Protein AF-A0AAU9IVE2-F1 (afdb_monomer_lite)

Sequence (371 aa):
MIKAIFANESYLKYLRFVLTNSPGYLYDQANSMMNDFVDCEIERIRTTGIYIYTLLIFGFLILGVLVLVVVGCIIITSKKYDEFWNFILNNAQSSLAKLKSSAIDRLVLIHGIDYSLESNIDISGNRLKRKVKISVYMQYIKRLMIFFMAASSYYLLITIYLYPKCEDLMINRPKLLSNFSILRSNLRILAIYSRENTSHHFMRKVPQYINFPTPWASLNKASNILREKNKELRDSDMKNVMSHELRKRIFEKVDSDTKVLDYGTEAAINAVIFDCENRAFFTALPLATIYSVFTNVMKIQSEINQEFLLADRDSKNLINDNLDFIISITAVYSAALFLLYFCYYLQYFNYQIHHLDRISILAEILPIDME

Organism: NCBI:txid1481888

pLDDT: mean 78.68, std 14.73, range [32.22, 94.31]

Foldseek 3Di:
DVVVCVVPPLNVVVVVLCVVPVVLVVVVVVLVVLVVVLVVQLVVLVVVLVVVVVVLVVVLVVLVVVLVVVLVVLVVVLVVVLVVVVVLVVLLVVLVVVVVVVVLVVVCVPPVDNCVVVVPPCPPCVVPVPRPRPPCSVVVSVLSVVLSVLVVVLSCCCSPPQVVVLSLLSSLLSVLLSLLVLLLVLLVQLLVLLVCLQAVPNVVSDDPPDPDDHSLVSNVVSLVSNVVSLVVCVDPSVVVLDDPVLCCQAAQADPDPDPLRRGHLSSSSVVLSVLSNVSSPDHPDDPVSSVVSVVSSVVSSVSSVVSSVNSNVSSVVVSVVSVVVSVVCVVVSVVVSVCCCVPPVVVVVVVVVVVVVVVVVVSVVRDDPDD

Secondary structure (DSSP, 8-state):
-HHHHTT-HHHHHHHHHHHHHTHHHHHHHHHHHHHHHHHHHHHHHHHHHHHHHHHHHHHHHHHHHHHHHHHHHHHHHHHHHHHHHHHHHHHHHHHHHHHHHHHHHHHHHHH---GGGTTTS---HHHH-S----TTHHHHHHHHHHHHHHHHHHHHHIIIIIHHHHHHHHHHHHHHHHHHHHHHHHHHHHHHHHHHHHH-TTTTTS-TTS-PPPHHHHHHHHHHHHHHHHHHTTSHHHHHTS-HHHHHHHHT----S-GGGTTHHHHHHHHHHHHHHHHHHSSS--HHHHHHHHHHHHHHHHHHHHHHHHHHHHHHHHHHHHHHHHHHHHHHHHHHHHHHIIIIIIHHHHHHHHHHHHHHHHHHHS-----

Radius of gyration: 43.23 Å; chains: 1; bounding box: 85×49×135 Å

Structure (mmCIF, N/CA/C/O backbone):
data_AF-A0AAU9IVE2-F1
#
_entry.id   AF-A0AAU9IVE2-F1
#
loop_
_atom_site.group_PDB
_atom_site.id
_atom_site.type_symbol
_atom_site.label_atom_id
_atom_site.label_alt_id
_atom_site.label_comp_id
_atom_site.label_asym_id
_atom_site.label_entity_id
_atom_site.label_seq_id
_atom_site.pdbx_PDB_ins_code
_atom_site.Cartn_x
_atom_site.Cartn_y
_atom_site.Cartn_z
_atom_site.occupancy
_atom_site.B_iso_or_equiv
_atom_site.auth_seq_id
_atom_site.auth_comp_id
_atom_site.auth_asym_id
_atom_site.auth_atom_id
_atom_site.pdbx_PDB_model_num
ATOM 1 N N . MET A 1 1 ? 7.519 33.734 -52.365 1.00 37.28 1 MET A N 1
ATOM 2 C CA . MET A 1 1 ? 8.687 33.797 -51.456 1.00 37.28 1 MET A CA 1
ATOM 3 C C . MET A 1 1 ? 8.710 32.652 -50.435 1.00 37.28 1 MET A C 1
ATOM 5 O O . MET A 1 1 ? 9.714 31.964 -50.369 1.00 37.28 1 MET A O 1
ATOM 9 N N . ILE A 1 2 ? 7.604 32.337 -49.741 1.00 33.88 2 ILE A N 1
ATOM 10 C CA . ILE A 1 2 ? 7.538 31.213 -48.772 1.00 33.88 2 ILE A CA 1
ATOM 11 C C . ILE A 1 2 ? 7.715 29.824 -49.433 1.00 33.88 2 ILE A C 1
ATOM 13 O O . ILE A 1 2 ? 8.394 28.967 -48.881 1.00 33.88 2 ILE A O 1
ATOM 17 N N . LYS A 1 3 ? 7.225 29.609 -50.665 1.00 32.78 3 LYS A N 1
ATOM 18 C CA . LYS A 1 3 ? 7.438 28.346 -51.413 1.00 32.78 3 LYS A CA 1
ATOM 19 C C . LYS A 1 3 ? 8.898 28.076 -51.828 1.00 32.78 3 LYS A C 1
ATOM 21 O O . LYS A 1 3 ? 9.246 26.922 -52.033 1.00 32.78 3 LYS A O 1
ATOM 26 N N . ALA A 1 4 ? 9.750 29.101 -51.924 1.00 41.69 4 ALA A N 1
ATOM 27 C CA . ALA A 1 4 ? 11.162 28.933 -52.296 1.00 41.69 4 ALA A CA 1
ATOM 28 C C . ALA A 1 4 ? 12.043 28.515 -51.103 1.00 41.69 4 ALA A C 1
ATOM 30 O O . ALA A 1 4 ? 13.072 27.876 -51.292 1.00 41.69 4 ALA A O 1
ATOM 31 N N . ILE A 1 5 ? 11.607 28.810 -49.871 1.00 45.41 5 ILE A N 1
ATOM 32 C CA . ILE A 1 5 ? 12.302 28.410 -48.637 1.00 45.41 5 ILE A CA 1
ATOM 33 C C . ILE A 1 5 ? 12.170 26.892 -48.410 1.00 45.41 5 ILE A C 1
ATOM 35 O O . ILE A 1 5 ? 13.125 26.243 -47.994 1.00 45.41 5 ILE A O 1
ATOM 39 N N . PHE A 1 6 ? 11.031 26.297 -48.784 1.00 44.09 6 PHE A N 1
ATOM 40 C CA . PHE A 1 6 ? 10.796 24.848 -48.689 1.00 44.09 6 PHE A CA 1
ATOM 41 C C . PHE A 1 6 ? 11.351 24.025 -49.865 1.00 44.09 6 PHE A C 1
ATOM 43 O O . PHE A 1 6 ? 11.344 22.801 -49.791 1.00 44.09 6 PHE A O 1
ATOM 50 N N . ALA A 1 7 ? 11.847 24.660 -50.933 1.00 47.09 7 ALA A N 1
ATOM 51 C CA . ALA A 1 7 ? 12.431 23.966 -52.088 1.00 47.09 7 ALA A CA 1
ATOM 52 C C . ALA A 1 7 ? 13.928 23.650 -51.914 1.00 47.09 7 ALA A C 1
ATOM 54 O O . ALA A 1 7 ? 14.507 22.908 -52.705 1.00 47.09 7 ALA A O 1
ATOM 55 N N . ASN A 1 8 ? 14.572 24.209 -50.886 1.00 56.94 8 ASN A N 1
ATOM 56 C CA . ASN A 1 8 ? 15.977 23.952 -50.623 1.00 56.94 8 ASN A CA 1
ATOM 57 C C . ASN A 1 8 ? 16.113 22.639 -49.837 1.00 56.94 8 ASN A C 1
ATOM 59 O O . ASN A 1 8 ? 15.859 22.593 -48.632 1.00 56.94 8 ASN A O 1
ATOM 63 N N . GLU A 1 9 ? 16.517 21.565 -50.521 1.00 60.28 9 GLU A N 1
ATOM 64 C CA . GLU A 1 9 ? 16.777 20.249 -49.917 1.00 60.28 9 GLU A CA 1
ATOM 65 C C . GLU A 1 9 ? 17.645 20.339 -48.655 1.00 60.28 9 GLU A C 1
ATOM 67 O O . GLU A 1 9 ? 17.452 19.579 -47.705 1.00 60.28 9 GLU A O 1
ATOM 72 N N . SER A 1 10 ? 18.595 21.274 -48.636 1.00 57.53 10 SER A N 1
ATOM 73 C CA . SER A 1 10 ? 19.471 21.521 -47.494 1.00 57.53 10 SER A CA 1
ATOM 74 C C . SER A 1 10 ? 18.687 22.045 -46.291 1.00 57.53 10 SER A C 1
ATOM 76 O O . SER A 1 10 ? 18.883 21.551 -45.186 1.00 57.53 10 SER A O 1
ATOM 78 N N . TYR A 1 11 ? 17.740 22.966 -46.495 1.00 60.62 11 TYR A N 1
ATOM 79 C CA . TYR A 1 11 ? 16.873 23.482 -45.432 1.00 60.62 11 TYR A CA 1
ATOM 80 C C . TYR A 1 11 ? 15.942 22.397 -44.881 1.00 60.62 11 TYR A C 1
ATOM 82 O O . TYR A 1 11 ? 15.838 22.248 -43.669 1.00 60.62 11 TYR A O 1
ATOM 90 N N . LEU A 1 12 ? 15.341 21.570 -45.743 1.00 56.88 12 LEU A N 1
ATOM 91 C CA . LEU A 1 12 ? 14.541 20.417 -45.307 1.00 56.88 12 LEU A CA 1
ATOM 92 C C . LEU A 1 12 ? 15.382 19.384 -44.540 1.00 56.88 12 LEU A C 1
ATOM 94 O O . LEU A 1 12 ? 14.915 18.833 -43.545 1.00 56.88 12 LEU A O 1
ATOM 98 N N . LYS A 1 13 ? 16.633 19.144 -44.957 1.00 53.75 13 LYS A N 1
ATOM 99 C CA . LYS A 1 13 ? 17.589 18.291 -44.231 1.00 53.75 13 LYS A CA 1
ATOM 100 C C . LYS A 1 13 ? 17.937 18.881 -42.859 1.00 53.75 13 LYS A C 1
ATOM 102 O O . LYS A 1 13 ? 17.922 18.126 -41.892 1.00 53.75 13 LYS A O 1
ATOM 107 N N . TYR A 1 14 ? 18.178 20.190 -42.756 1.00 52.66 14 TYR A N 1
ATOM 108 C CA . TYR A 1 14 ? 18.439 20.897 -41.492 1.00 52.66 14 TYR A CA 1
ATOM 109 C C . TYR A 1 14 ? 17.213 20.949 -40.570 1.00 52.66 14 TYR A C 1
ATOM 111 O O . TYR A 1 14 ? 17.331 20.689 -39.379 1.00 52.66 14 TYR A O 1
ATOM 119 N N . LEU A 1 15 ? 16.021 21.215 -41.103 1.00 51.22 15 LEU A N 1
ATOM 120 C CA . LEU A 1 15 ? 14.772 21.230 -40.342 1.00 51.22 15 LEU A CA 1
ATOM 121 C C . LEU A 1 15 ? 14.436 19.832 -39.815 1.00 51.22 15 LEU A C 1
ATOM 123 O O . LEU A 1 15 ? 14.125 19.674 -38.639 1.00 51.22 15 LEU A O 1
ATOM 127 N N . ARG A 1 16 ? 14.561 18.800 -40.662 1.00 52.16 16 ARG A N 1
ATOM 128 C CA . ARG A 1 16 ? 14.384 17.400 -40.256 1.00 52.16 16 ARG A CA 1
ATOM 129 C C . ARG A 1 16 ? 15.409 17.008 -39.202 1.00 52.16 16 ARG A C 1
ATOM 131 O O . ARG A 1 16 ? 15.041 16.321 -38.259 1.00 52.16 16 ARG A O 1
ATOM 138 N N . PHE A 1 17 ? 16.649 17.472 -39.338 1.00 54.53 17 PHE A N 1
ATOM 139 C CA . PHE A 1 17 ? 17.733 17.289 -38.376 1.00 54.53 17 PHE A CA 1
ATOM 140 C C . PHE A 1 17 ? 17.426 17.944 -37.018 1.00 54.53 17 PHE A C 1
ATOM 142 O O . PHE A 1 17 ? 17.534 17.272 -35.995 1.00 54.53 17 PHE A O 1
ATOM 149 N N . VAL A 1 18 ? 16.976 19.203 -36.995 1.00 55.75 18 VAL A N 1
ATOM 150 C CA . VAL A 1 18 ? 16.570 19.893 -35.759 1.00 55.75 18 VAL A CA 1
ATOM 151 C C . VAL A 1 18 ? 15.367 19.189 -35.136 1.00 55.75 18 VAL A C 1
ATOM 153 O O . VAL A 1 18 ? 15.414 18.875 -33.959 1.00 55.75 18 VAL A O 1
ATOM 156 N N . LEU A 1 19 ? 14.342 18.836 -35.916 1.00 52.75 19 LEU A N 1
ATOM 157 C CA . LEU A 1 19 ? 13.156 18.116 -35.428 1.00 52.75 19 LEU A CA 1
ATOM 158 C C . LEU A 1 19 ? 13.463 16.710 -34.890 1.00 52.75 19 LEU A C 1
ATOM 160 O O . LEU A 1 19 ? 12.770 16.237 -33.995 1.00 52.75 19 LEU A O 1
ATOM 164 N N . THR A 1 20 ? 14.477 16.026 -35.428 1.00 49.78 20 THR A N 1
ATOM 165 C CA . THR A 1 20 ? 14.876 14.690 -34.944 1.00 49.78 20 THR A CA 1
ATOM 166 C C . THR A 1 20 ? 15.832 14.733 -33.757 1.00 49.78 20 THR A C 1
ATOM 168 O O . THR A 1 20 ? 15.890 13.742 -33.036 1.00 49.78 20 THR A O 1
ATOM 171 N N . ASN A 1 21 ? 16.537 15.849 -33.513 1.00 50.19 21 ASN A N 1
ATOM 172 C CA . ASN A 1 21 ? 17.593 15.930 -32.488 1.00 50.19 21 ASN A CA 1
ATOM 173 C C . ASN A 1 21 ? 17.388 16.992 -31.390 1.00 50.19 21 ASN A C 1
ATOM 175 O O . ASN A 1 21 ? 17.969 16.861 -30.315 1.00 50.19 21 ASN A O 1
ATOM 179 N N . SER A 1 22 ? 16.480 17.957 -31.572 1.00 54.44 22 SER A N 1
ATOM 180 C CA . SER A 1 22 ? 15.881 18.724 -30.468 1.00 54.44 22 SER A CA 1
ATOM 181 C C . SER A 1 22 ? 15.237 17.868 -29.365 1.00 54.44 22 SER A C 1
ATOM 183 O O . SER A 1 22 ? 15.175 18.349 -28.231 1.00 54.44 22 SER A O 1
ATOM 185 N N . PRO A 1 23 ? 14.789 16.615 -29.611 1.00 58.03 23 PRO A N 1
ATOM 186 C CA . PRO A 1 23 ? 14.211 15.797 -28.567 1.00 58.03 23 PRO A CA 1
ATOM 187 C C . PRO A 1 23 ? 15.183 15.477 -27.433 1.00 58.03 23 PRO A C 1
ATOM 189 O O . PRO A 1 23 ? 14.709 15.285 -26.333 1.00 58.03 23 PRO A O 1
ATOM 192 N N . GLY A 1 24 ? 16.508 15.444 -27.635 1.00 59.28 24 GLY A N 1
ATOM 193 C CA . GLY A 1 24 ? 17.454 15.055 -26.574 1.00 59.28 24 GLY A CA 1
ATOM 194 C C . GLY A 1 24 ? 17.342 15.917 -25.307 1.00 59.28 24 GLY A C 1
ATOM 195 O O . GLY A 1 24 ? 17.136 15.392 -24.217 1.00 59.28 24 GLY A O 1
ATOM 196 N N . TYR A 1 25 ? 17.382 17.244 -25.465 1.00 62.47 25 TYR A N 1
ATOM 197 C CA . TYR A 1 25 ? 17.183 18.187 -24.356 1.00 62.47 25 TYR A CA 1
ATOM 198 C C . TYR A 1 25 ? 15.747 18.139 -23.812 1.00 62.47 25 TYR A C 1
ATOM 200 O O . TYR A 1 25 ? 15.540 18.131 -22.602 1.00 62.47 25 TYR A O 1
ATOM 208 N N . LEU A 1 26 ? 14.752 18.028 -24.701 1.00 66.38 26 LEU A N 1
ATOM 209 C CA . LEU A 1 26 ? 13.348 17.878 -24.306 1.00 66.38 26 LEU A CA 1
ATOM 210 C C . LEU A 1 26 ? 13.092 16.573 -23.534 1.00 66.38 26 LEU A C 1
ATOM 212 O O . LEU A 1 26 ? 12.216 16.548 -22.682 1.00 66.38 26 LEU A O 1
ATOM 216 N N . TYR A 1 27 ? 13.842 15.504 -23.801 1.00 67.62 27 TYR A N 1
ATOM 217 C CA . TYR A 1 27 ? 13.738 14.215 -23.119 1.00 67.62 27 TYR A CA 1
ATOM 218 C C . TYR A 1 27 ? 14.378 14.257 -21.741 1.00 67.62 27 TYR A C 1
ATOM 220 O O . TYR A 1 27 ? 13.795 13.726 -20.804 1.00 67.62 27 TYR A O 1
ATOM 228 N N . ASP A 1 28 ? 15.542 14.895 -21.601 1.00 69.88 28 ASP A N 1
ATOM 229 C CA . ASP A 1 28 ? 16.148 15.121 -20.287 1.00 69.88 28 ASP A CA 1
ATOM 230 C C . ASP A 1 28 ? 15.209 15.952 -19.403 1.00 69.88 28 ASP A C 1
ATOM 232 O O . ASP A 1 28 ? 14.957 15.600 -18.251 1.00 69.88 28 ASP A O 1
ATOM 236 N N . GLN A 1 29 ? 14.610 16.998 -19.978 1.00 74.25 29 GLN A N 1
ATOM 237 C CA . GLN A 1 29 ? 13.619 17.815 -19.291 1.00 74.25 29 GLN A CA 1
ATOM 238 C C . GLN A 1 29 ? 12.326 17.037 -18.996 1.00 74.25 29 GLN A C 1
ATOM 240 O O . GLN A 1 29 ? 11.801 17.136 -17.893 1.00 74.25 29 GLN A O 1
ATOM 245 N N . ALA A 1 30 ? 11.837 16.215 -19.930 1.00 74.88 30 ALA A N 1
ATOM 246 C CA . ALA A 1 30 ? 10.653 15.381 -19.724 1.00 74.88 30 ALA A CA 1
ATOM 247 C C . ALA A 1 30 ? 10.879 14.297 -18.660 1.00 74.88 30 ALA A C 1
ATOM 249 O O . ALA A 1 30 ? 9.987 14.049 -17.858 1.00 74.88 30 ALA A O 1
ATOM 250 N N . ASN A 1 31 ? 12.061 13.675 -18.615 1.00 76.56 31 ASN A N 1
ATOM 251 C CA . ASN A 1 31 ? 12.421 12.712 -17.574 1.00 76.56 31 ASN A CA 1
ATOM 252 C C . ASN A 1 31 ? 12.519 13.400 -16.204 1.00 76.56 31 ASN A C 1
ATOM 254 O O . ASN A 1 31 ? 12.025 12.848 -15.227 1.00 76.56 31 ASN A O 1
ATOM 258 N N . SER A 1 32 ? 13.091 14.610 -16.135 1.00 82.00 32 SER A N 1
ATOM 259 C CA . SER A 1 32 ? 13.099 15.414 -14.903 1.00 82.00 32 SER A CA 1
ATOM 260 C C . SER A 1 32 ? 11.678 15.728 -14.439 1.00 82.00 32 SER A C 1
ATOM 262 O O . SER A 1 32 ? 11.328 15.410 -13.313 1.00 82.00 32 SER A O 1
ATOM 264 N N . MET A 1 33 ? 10.829 16.251 -15.331 1.00 82.38 33 MET A N 1
ATOM 265 C CA . MET A 1 33 ? 9.426 16.543 -15.020 1.00 82.38 33 MET A CA 1
ATOM 266 C C . MET A 1 33 ? 8.648 15.290 -14.598 1.00 82.38 33 MET A C 1
ATOM 268 O O . MET A 1 33 ? 7.768 15.372 -13.747 1.00 82.38 33 MET A O 1
ATOM 272 N N . MET A 1 34 ? 8.955 14.128 -15.182 1.00 83.50 34 MET A N 1
ATOM 273 C CA . MET A 1 34 ? 8.338 12.856 -14.804 1.00 83.50 34 MET A CA 1
ATOM 274 C C . MET A 1 34 ? 8.756 12.423 -13.395 1.00 83.50 34 MET A C 1
ATOM 276 O O . MET A 1 34 ? 7.910 11.965 -12.633 1.00 83.50 34 MET A O 1
ATOM 280 N N . ASN A 1 35 ? 10.031 12.586 -13.034 1.00 85.94 35 ASN A N 1
ATOM 281 C CA . ASN A 1 35 ? 10.507 12.313 -11.678 1.00 85.94 35 ASN A CA 1
ATOM 282 C C . ASN A 1 35 ? 9.870 13.277 -10.669 1.00 85.94 35 ASN A C 1
ATOM 284 O O . ASN A 1 35 ? 9.315 12.816 -9.678 1.00 85.94 35 ASN A O 1
ATOM 288 N N . ASP A 1 36 ? 9.833 14.576 -10.977 1.00 87.69 36 ASP A N 1
ATOM 289 C CA . ASP A 1 36 ? 9.184 15.585 -10.130 1.00 87.69 36 ASP A CA 1
ATOM 290 C C . ASP A 1 36 ? 7.689 15.275 -9.930 1.00 87.69 36 ASP A C 1
ATOM 292 O O . ASP A 1 36 ? 7.144 15.434 -8.838 1.00 87.69 36 ASP A O 1
ATOM 296 N N . PHE A 1 37 ? 7.012 14.790 -10.978 1.00 88.81 37 PHE A N 1
ATOM 297 C CA . PHE A 1 37 ? 5.618 14.356 -10.895 1.00 88.81 37 PHE A CA 1
ATOM 298 C C . PHE A 1 37 ? 5.444 13.136 -9.979 1.00 88.81 37 PHE A C 1
ATOM 300 O O . PHE A 1 37 ? 4.514 13.103 -9.174 1.00 88.81 37 PHE A O 1
ATOM 307 N N . VAL A 1 38 ? 6.336 12.145 -10.074 1.00 91.56 38 VAL A N 1
ATOM 308 C CA . VAL A 1 38 ? 6.334 10.972 -9.185 1.00 91.56 38 VAL A CA 1
ATOM 309 C C . VAL A 1 38 ? 6.571 11.388 -7.737 1.00 91.56 38 VAL A C 1
ATOM 311 O O . VAL A 1 38 ? 5.836 10.942 -6.859 1.00 91.56 38 VAL A O 1
ATOM 314 N N . ASP A 1 39 ? 7.543 12.263 -7.489 1.00 92.56 39 ASP A N 1
ATOM 315 C CA . ASP A 1 39 ? 7.857 12.751 -6.147 1.00 92.56 39 ASP A CA 1
ATOM 316 C C . ASP A 1 39 ? 6.691 13.552 -5.559 1.00 92.56 39 ASP A C 1
ATOM 318 O O . ASP A 1 39 ? 6.323 13.350 -4.402 1.00 92.56 39 ASP A O 1
ATOM 322 N N . CYS A 1 40 ? 6.035 14.388 -6.369 1.00 93.19 40 CYS A N 1
ATOM 323 C CA . CYS A 1 40 ? 4.831 15.115 -5.970 1.00 93.19 40 CYS A CA 1
ATOM 324 C C . CYS A 1 40 ? 3.677 14.167 -5.606 1.00 93.19 40 CYS A C 1
ATOM 326 O O . CYS A 1 40 ? 2.994 14.372 -4.601 1.00 93.19 40 CYS A O 1
ATOM 328 N N . GLU A 1 41 ? 3.474 13.105 -6.385 1.00 90.62 41 GLU A N 1
ATOM 329 C CA . GLU A 1 41 ? 2.440 12.105 -6.120 1.00 90.62 41 GLU A CA 1
ATOM 330 C C . GLU A 1 41 ? 2.734 11.312 -4.836 1.00 90.62 41 GLU A C 1
ATOM 332 O O . GLU A 1 41 ? 1.839 11.115 -4.012 1.00 90.62 41 GLU A O 1
ATOM 337 N N . ILE A 1 42 ? 3.990 10.908 -4.621 1.00 93.56 42 ILE A N 1
ATOM 338 C CA . ILE A 1 42 ? 4.430 10.243 -3.386 1.00 93.56 42 ILE A CA 1
ATOM 339 C C . ILE A 1 42 ? 4.232 11.166 -2.182 1.00 93.56 42 ILE A C 1
ATOM 341 O O . ILE A 1 42 ? 3.726 10.726 -1.148 1.00 93.56 42 ILE A O 1
ATOM 345 N N . GLU A 1 43 ? 4.588 12.442 -2.305 1.00 94.31 43 GLU A N 1
ATOM 346 C CA . GLU A 1 43 ? 4.429 13.411 -1.223 1.00 94.31 43 GLU A CA 1
ATOM 347 C C . GLU A 1 43 ? 2.953 13.668 -0.901 1.00 94.31 43 GLU A C 1
ATOM 349 O O . GLU A 1 43 ? 2.565 13.725 0.269 1.00 94.31 43 GLU A O 1
ATOM 354 N N . ARG A 1 44 ? 2.094 13.721 -1.926 1.00 92.56 44 ARG A N 1
ATOM 355 C CA . ARG A 1 44 ? 0.639 13.786 -1.755 1.00 92.56 44 ARG A CA 1
ATOM 356 C C . ARG A 1 44 ? 0.113 12.584 -0.975 1.00 92.56 44 ARG A C 1
ATOM 358 O O . ARG A 1 44 ? -0.725 12.755 -0.086 1.00 92.56 44 ARG A O 1
ATOM 365 N N . ILE A 1 45 ? 0.590 11.381 -1.293 1.00 92.62 45 ILE A N 1
ATOM 366 C CA . ILE A 1 45 ? 0.200 10.148 -0.601 1.00 92.62 45 ILE A CA 1
ATOM 367 C C . ILE A 1 45 ? 0.645 10.194 0.863 1.00 92.62 45 ILE A C 1
ATOM 369 O O . ILE A 1 45 ? -0.190 10.003 1.745 1.00 92.62 45 ILE A O 1
ATOM 373 N N . ARG A 1 46 ? 1.910 10.538 1.133 1.00 91.94 46 ARG A N 1
ATOM 374 C CA . ARG A 1 46 ? 2.444 10.665 2.501 1.00 91.94 46 ARG A CA 1
ATOM 375 C C . ARG A 1 46 ? 1.684 11.695 3.324 1.00 91.94 46 ARG A C 1
ATOM 377 O O . ARG A 1 46 ? 1.292 11.425 4.455 1.00 91.94 46 ARG A O 1
ATOM 384 N N . THR A 1 47 ? 1.425 12.861 2.741 1.00 92.38 47 THR A N 1
ATOM 385 C CA . THR A 1 47 ? 0.664 13.930 3.393 1.00 92.38 47 THR A CA 1
ATOM 386 C C . THR A 1 47 ? -0.755 13.461 3.721 1.00 92.38 47 THR A C 1
ATOM 388 O O . THR A 1 47 ? -1.233 13.651 4.839 1.00 92.38 47 THR A O 1
ATOM 391 N N . THR A 1 48 ? -1.415 12.778 2.780 1.00 88.81 48 THR A N 1
ATOM 392 C CA . THR A 1 48 ? -2.736 12.172 3.011 1.00 88.81 48 THR A CA 1
ATOM 393 C C . THR A 1 48 ? -2.678 11.146 4.143 1.00 88.81 48 THR A C 1
ATOM 395 O O . THR A 1 48 ? -3.552 11.139 5.009 1.00 88.81 48 THR A O 1
ATOM 398 N N . GLY A 1 49 ? -1.620 10.336 4.198 1.00 88.62 49 GLY A N 1
ATOM 399 C CA . GLY A 1 49 ? -1.425 9.378 5.278 1.00 88.62 49 GLY A CA 1
ATOM 400 C C . GLY A 1 49 ? -1.241 10.016 6.639 1.00 88.62 49 GLY A C 1
ATOM 401 O O . GLY A 1 49 ? -1.894 9.589 7.588 1.00 88.62 49 GLY A O 1
ATOM 402 N N . ILE A 1 50 ? -0.472 11.099 6.742 1.00 89.69 50 ILE A N 1
ATOM 403 C CA . ILE A 1 50 ? -0.345 11.864 7.990 1.00 89.69 50 ILE A CA 1
ATOM 404 C C . ILE A 1 50 ? -1.721 12.337 8.476 1.00 89.69 50 ILE A C 1
ATOM 406 O O . ILE A 1 50 ? -2.029 12.198 9.663 1.00 89.69 50 ILE A O 1
ATOM 410 N N . TYR A 1 51 ? -2.580 12.838 7.581 1.00 90.12 51 TYR A N 1
ATOM 411 C CA . TYR A 1 51 ? -3.943 13.232 7.950 1.00 90.12 51 TYR A CA 1
ATOM 412 C C . TYR A 1 51 ? -4.775 12.047 8.448 1.00 90.12 51 TYR A C 1
ATOM 414 O O . TYR A 1 51 ? -5.453 12.168 9.469 1.00 90.12 51 TYR A O 1
ATOM 422 N N . ILE A 1 52 ? -4.694 10.895 7.777 1.00 87.81 52 ILE A N 1
ATOM 423 C CA . ILE A 1 52 ? -5.423 9.682 8.173 1.00 87.81 52 ILE A CA 1
ATOM 424 C C . ILE A 1 52 ? -4.947 9.179 9.541 1.00 87.81 52 ILE A C 1
ATOM 426 O O . ILE A 1 52 ? -5.777 8.951 10.423 1.00 87.81 52 ILE A O 1
ATOM 430 N N . TYR A 1 53 ? -3.635 9.080 9.771 1.00 87.94 53 TYR A N 1
ATOM 431 C CA . TYR A 1 53 ? -3.080 8.716 11.079 1.00 87.94 53 TYR A CA 1
ATOM 432 C C . TYR A 1 53 ? -3.522 9.692 12.169 1.00 87.94 53 TYR A C 1
ATOM 434 O O . TYR A 1 53 ? -3.927 9.271 13.253 1.00 87.94 53 TYR A O 1
ATOM 442 N N . THR A 1 54 ? -3.507 10.994 11.878 1.00 89.75 54 THR A N 1
ATOM 443 C CA . THR A 1 54 ? -3.946 12.024 12.828 1.00 89.75 54 THR A CA 1
ATOM 444 C C . THR A 1 54 ? -5.425 11.856 13.187 1.00 89.75 54 THR A C 1
ATOM 446 O O . THR A 1 54 ? -5.778 11.907 14.365 1.00 89.75 54 THR A O 1
ATOM 449 N N . LEU A 1 55 ? -6.289 11.589 12.200 1.00 89.44 55 LEU A N 1
ATOM 450 C CA . LEU A 1 55 ? -7.714 11.320 12.418 1.00 89.44 55 LEU A CA 1
ATOM 451 C C . LEU A 1 55 ? -7.946 10.051 13.249 1.00 89.44 55 LEU A C 1
ATOM 453 O O . LEU A 1 55 ? -8.780 10.065 14.155 1.00 89.44 55 LEU A O 1
ATOM 457 N N . LEU A 1 56 ? -7.196 8.976 12.990 1.00 87.06 56 LEU A N 1
ATOM 458 C CA . LEU A 1 56 ? -7.280 7.730 13.761 1.00 87.06 56 LEU A CA 1
ATOM 459 C C . LEU A 1 56 ? -6.856 7.939 15.222 1.00 87.06 56 LEU A C 1
ATOM 461 O O . LEU A 1 56 ? -7.558 7.498 16.134 1.00 87.06 56 LEU A O 1
ATOM 465 N N . ILE A 1 57 ? -5.758 8.664 15.460 1.00 87.75 57 ILE A N 1
ATOM 466 C CA . ILE A 1 57 ? -5.293 9.016 16.811 1.00 87.75 57 ILE A CA 1
ATOM 467 C C . ILE A 1 57 ? -6.337 9.873 17.532 1.00 87.75 57 ILE A C 1
ATOM 469 O O . ILE A 1 57 ? -6.653 9.617 18.695 1.00 87.75 57 ILE A O 1
ATOM 473 N N . PHE A 1 58 ? -6.907 10.866 16.850 1.00 90.94 58 PHE A N 1
ATOM 474 C CA . PHE A 1 58 ? -7.942 11.719 17.426 1.00 90.94 58 PHE A CA 1
ATOM 475 C C . PHE A 1 58 ? -9.207 10.923 17.777 1.00 90.94 58 PHE A C 1
ATOM 477 O O . PHE A 1 58 ? -9.753 11.084 18.869 1.00 90.94 58 PHE A O 1
ATOM 484 N N . GLY A 1 59 ? -9.622 9.996 16.908 1.00 87.25 59 GLY A N 1
ATOM 485 C CA . GLY A 1 59 ? -10.718 9.065 17.178 1.00 87.25 59 GLY A CA 1
ATOM 486 C C . GLY A 1 59 ? -10.462 8.193 18.412 1.00 87.25 59 GLY A C 1
ATOM 487 O O . GLY A 1 59 ? -11.338 8.057 19.268 1.00 87.25 59 GLY A O 1
ATOM 488 N N . PHE A 1 60 ? -9.243 7.668 18.558 1.00 87.31 60 PHE A N 1
ATOM 489 C CA . PHE A 1 60 ? -8.837 6.898 19.735 1.00 87.31 60 PHE A CA 1
ATOM 490 C C . PHE A 1 60 ? -8.841 7.739 21.023 1.00 87.31 60 PHE A C 1
ATOM 492 O O . PHE A 1 60 ? -9.333 7.288 22.060 1.00 87.31 60 PHE A O 1
ATOM 499 N N . LEU A 1 61 ? -8.349 8.981 20.968 1.00 90.19 61 LEU A N 1
ATOM 500 C CA . LEU A 1 61 ? -8.366 9.902 22.108 1.00 90.19 61 LEU A CA 1
ATOM 501 C C . LEU A 1 61 ? -9.793 10.245 22.545 1.00 90.19 61 LEU A C 1
ATOM 503 O O . LEU A 1 61 ? -10.090 10.185 23.739 1.00 90.19 61 LEU A O 1
ATOM 507 N N . ILE A 1 62 ? -10.689 10.544 21.598 1.00 91.06 62 ILE A N 1
ATOM 508 C CA . ILE A 1 62 ? -12.108 10.793 21.893 1.00 91.06 62 ILE A CA 1
ATOM 509 C C . ILE A 1 62 ? -12.734 9.574 22.573 1.00 91.06 62 ILE A C 1
ATOM 511 O O . ILE A 1 62 ? -13.417 9.724 23.586 1.00 91.06 62 ILE A O 1
ATOM 515 N N . LEU A 1 63 ? -12.472 8.367 22.060 1.00 88.56 63 LEU A N 1
ATOM 516 C CA . LEU A 1 63 ? -12.951 7.124 22.666 1.00 88.56 63 LEU A CA 1
ATOM 517 C C . LEU A 1 63 ? -12.471 6.994 24.123 1.00 88.56 63 LEU A C 1
ATOM 519 O O . LEU A 1 63 ? -13.261 6.665 25.007 1.00 88.56 63 LEU A O 1
ATOM 523 N N . GLY A 1 64 ? -11.197 7.299 24.387 1.00 90.06 64 GLY A N 1
ATOM 524 C CA . GLY A 1 64 ? -10.623 7.291 25.733 1.00 90.06 64 GLY A CA 1
ATOM 525 C C . GLY A 1 64 ? -11.295 8.292 26.678 1.00 90.06 64 GLY A C 1
ATOM 526 O O . GLY A 1 64 ? -11.664 7.932 27.796 1.00 90.06 64 GLY A O 1
ATOM 527 N N . VAL A 1 65 ? -11.520 9.529 26.223 1.00 93.12 65 VAL A N 1
ATOM 528 C CA . VAL A 1 65 ? -12.219 10.562 27.010 1.00 93.12 65 VAL A CA 1
ATOM 529 C C . VAL A 1 65 ? -13.656 10.140 27.317 1.00 93.12 65 VAL A C 1
ATOM 531 O O . VAL A 1 65 ? -14.089 10.243 28.464 1.00 93.12 65 VAL A O 1
ATOM 534 N N . LEU A 1 66 ? -14.382 9.603 26.333 1.00 90.81 66 LEU A N 1
ATOM 535 C CA . LEU A 1 66 ? -15.743 9.097 26.530 1.00 90.81 66 LEU A CA 1
ATOM 536 C C . LEU A 1 66 ? -15.784 7.978 27.576 1.00 90.81 66 LEU A C 1
ATOM 538 O O . LEU A 1 66 ? -16.636 7.993 28.463 1.00 90.81 66 LEU A O 1
ATOM 542 N N . VAL A 1 67 ? -14.836 7.040 27.525 1.00 89.00 67 VAL A N 1
ATOM 543 C CA . VAL A 1 67 ? -14.720 5.974 28.528 1.00 89.00 67 VAL A CA 1
ATOM 544 C C . VAL A 1 67 ? -14.477 6.542 29.923 1.00 89.00 67 VAL A C 1
ATOM 546 O O . VAL A 1 67 ? -15.142 6.115 30.866 1.00 89.00 67 VAL A O 1
ATOM 549 N N . LEU A 1 68 ? -13.587 7.526 30.071 1.00 90.56 68 LEU A N 1
ATOM 550 C CA . LEU A 1 68 ? -13.332 8.170 31.364 1.00 90.56 68 LEU A CA 1
ATOM 551 C C . LEU A 1 68 ? -14.585 8.848 31.929 1.00 90.56 68 LEU A C 1
ATOM 553 O O . LEU A 1 68 ? -14.875 8.695 33.117 1.00 90.56 68 LEU A O 1
ATOM 557 N N . VAL A 1 69 ? -15.356 9.541 31.085 1.00 91.75 69 VAL A N 1
ATOM 558 C CA . VAL A 1 69 ? -16.631 10.157 31.484 1.00 91.75 69 VAL A CA 1
ATOM 559 C C . VAL A 1 69 ? -17.615 9.091 31.968 1.00 91.75 69 VAL A C 1
ATOM 561 O O . VAL A 1 69 ? -18.163 9.218 33.064 1.00 91.75 69 VAL A O 1
ATOM 564 N N . VAL A 1 70 ? -17.791 8.002 31.212 1.00 88.50 70 VAL A N 1
ATOM 565 C CA . VAL A 1 70 ? -18.711 6.917 31.593 1.00 88.50 70 VAL A CA 1
ATOM 566 C C . VAL A 1 70 ? -18.267 6.232 32.888 1.00 88.50 70 VAL A C 1
ATOM 568 O O . VAL A 1 70 ? -19.099 5.967 33.755 1.00 88.50 70 VAL A O 1
ATOM 571 N N . VAL A 1 71 ? -16.967 5.986 33.074 1.00 87.62 71 VAL A N 1
ATOM 572 C CA . VAL A 1 71 ? -16.422 5.445 34.331 1.00 87.62 71 VAL A CA 1
ATOM 573 C C . VAL A 1 71 ? -16.706 6.392 35.499 1.00 87.62 71 VAL A C 1
ATOM 575 O O . VAL A 1 71 ? -17.142 5.937 36.558 1.00 87.62 71 VAL A O 1
ATOM 578 N N . GLY A 1 72 ? -16.529 7.702 35.305 1.00 88.06 72 GLY A N 1
ATOM 579 C CA . GLY A 1 72 ? -16.893 8.720 36.290 1.00 88.06 72 GLY A CA 1
ATOM 580 C C . GLY A 1 72 ? -18.368 8.640 36.687 1.00 88.06 72 GLY A C 1
ATOM 581 O O . GLY A 1 72 ? -18.680 8.570 37.878 1.00 88.06 72 GLY A O 1
ATOM 582 N N . CYS A 1 73 ? -19.271 8.554 35.706 1.00 87.44 73 CYS A N 1
ATOM 583 C CA . CYS A 1 73 ? -20.704 8.372 35.946 1.00 87.44 73 CYS A CA 1
ATOM 584 C C . CYS A 1 73 ? -20.998 7.086 36.729 1.00 87.44 73 CYS A C 1
ATOM 586 O O . CYS A 1 73 ? -21.708 7.141 37.729 1.00 87.44 73 CYS A O 1
ATOM 588 N N . ILE A 1 74 ? -20.408 5.947 36.346 1.00 84.81 74 ILE A N 1
ATOM 589 C CA . ILE A 1 74 ? -20.589 4.661 37.043 1.00 84.81 74 ILE A CA 1
ATOM 590 C C . ILE A 1 74 ? -20.189 4.776 38.521 1.00 84.81 74 ILE A C 1
ATOM 592 O O . ILE A 1 74 ? -20.910 4.298 39.398 1.00 84.81 74 ILE A O 1
ATOM 596 N N . ILE A 1 75 ? -19.059 5.426 38.814 1.00 84.44 75 ILE A N 1
ATOM 597 C CA . ILE A 1 75 ? -18.583 5.616 40.190 1.00 84.44 75 ILE A CA 1
ATOM 598 C C . ILE A 1 75 ? -19.555 6.497 40.986 1.00 84.44 75 ILE A C 1
ATOM 600 O O . ILE A 1 75 ? -19.874 6.171 42.131 1.00 84.44 75 ILE A O 1
ATOM 604 N N . ILE A 1 76 ? -20.034 7.598 40.400 1.00 86.44 76 ILE A N 1
ATOM 605 C CA . ILE A 1 76 ? -20.986 8.510 41.052 1.00 86.44 76 ILE A CA 1
ATOM 606 C C . ILE A 1 76 ? -22.306 7.789 41.341 1.00 86.44 76 ILE A C 1
ATOM 608 O O . ILE A 1 76 ? -22.776 7.812 42.480 1.00 86.44 76 ILE A O 1
ATOM 612 N N . THR A 1 77 ? -22.875 7.103 40.348 1.00 81.31 77 THR A N 1
ATOM 613 C CA . THR A 1 77 ? -24.133 6.363 40.497 1.00 81.31 77 THR A CA 1
ATOM 614 C C . THR A 1 77 ? -24.003 5.248 41.530 1.00 81.31 77 THR A C 1
ATOM 616 O O . THR A 1 77 ? -24.884 5.096 42.370 1.00 81.31 77 THR A O 1
ATOM 619 N N . SER A 1 78 ? -22.880 4.521 41.550 1.00 81.00 78 SER A N 1
ATOM 620 C CA . SER A 1 78 ? -22.634 3.491 42.566 1.00 81.00 78 SER A CA 1
ATOM 621 C C . SER A 1 78 ? -22.592 4.067 43.979 1.00 81.00 78 SER A C 1
ATOM 623 O O . SER A 1 78 ? -23.172 3.476 44.884 1.00 81.00 78 SER A O 1
ATOM 625 N N . LYS A 1 79 ? -21.945 5.224 44.183 1.00 81.94 79 LYS A N 1
ATOM 626 C CA . LYS A 1 79 ? -21.926 5.888 45.497 1.00 81.94 79 LYS A CA 1
ATOM 627 C C . LYS A 1 79 ? -23.327 6.303 45.937 1.00 81.94 79 LYS A C 1
ATOM 629 O O . LYS A 1 79 ? -23.689 6.085 47.087 1.00 81.94 79 LYS A O 1
ATOM 634 N N . LYS A 1 80 ? -24.123 6.865 45.023 1.00 81.94 80 LYS A N 1
ATOM 635 C CA . LYS A 1 80 ? -25.511 7.260 45.304 1.00 81.94 80 LYS A CA 1
ATOM 636 C C . LYS A 1 80 ? -26.389 6.060 45.647 1.00 81.94 80 LYS A C 1
ATOM 638 O O . LYS A 1 80 ? -27.215 6.147 46.547 1.00 81.94 80 LYS A O 1
ATOM 643 N N . TYR A 1 81 ? -26.166 4.935 44.979 1.00 76.81 81 TYR A N 1
ATOM 644 C CA . TYR A 1 81 ? -26.865 3.692 45.270 1.00 76.81 81 TYR A CA 1
ATOM 645 C C . TYR A 1 81 ? -26.493 3.116 46.641 1.00 76.81 81 TYR A C 1
ATOM 647 O O . TYR A 1 81 ? -27.376 2.728 47.401 1.00 76.81 81 TYR A O 1
ATOM 655 N N . ASP A 1 82 ? -25.203 3.126 46.997 1.00 78.81 82 ASP A N 1
ATOM 656 C CA . ASP A 1 82 ? -24.742 2.753 48.339 1.00 78.81 82 ASP A CA 1
ATOM 657 C C . ASP A 1 82 ? -25.361 3.663 49.415 1.00 78.81 82 ASP A C 1
ATOM 659 O O . ASP A 1 82 ? -25.803 3.180 50.458 1.00 78.81 82 ASP A O 1
ATOM 663 N N . GLU A 1 83 ? -25.404 4.980 49.185 1.00 81.00 83 GLU A N 1
ATOM 664 C CA . GLU A 1 83 ? -26.052 5.947 50.085 1.00 81.00 83 GLU A CA 1
ATOM 665 C C . GLU A 1 83 ? -27.539 5.615 50.279 1.00 81.00 83 GLU A C 1
ATOM 667 O O . GLU A 1 83 ? -27.996 5.496 51.417 1.00 81.00 83 GLU A O 1
ATOM 672 N N . PHE A 1 84 ? -28.267 5.390 49.183 1.00 79.25 84 PHE A N 1
ATOM 673 C CA . PHE A 1 84 ? -29.691 5.056 49.199 1.00 79.25 84 PHE A CA 1
ATOM 674 C C . PHE A 1 84 ? -29.979 3.720 49.899 1.00 79.25 84 PHE A C 1
ATOM 676 O O . PHE A 1 84 ? -30.875 3.631 50.735 1.00 79.25 84 PHE A O 1
ATOM 683 N N . TRP A 1 85 ? -29.182 2.685 49.628 1.00 79.00 85 TRP A N 1
ATOM 684 C CA . TRP A 1 85 ? -29.352 1.374 50.254 1.00 79.00 85 TRP A CA 1
ATOM 685 C C . TRP A 1 85 ? -29.102 1.411 51.764 1.00 79.00 85 TRP A C 1
ATOM 687 O O . TRP A 1 85 ? -29.864 0.836 52.541 1.00 79.00 85 TRP A O 1
ATOM 697 N N . ASN A 1 86 ? -28.058 2.124 52.201 1.00 79.25 86 ASN A N 1
ATOM 698 C CA . ASN A 1 86 ? -27.791 2.305 53.627 1.00 79.25 86 ASN A CA 1
ATOM 699 C C . ASN A 1 86 ? -28.892 3.139 54.307 1.00 79.25 86 ASN A C 1
ATOM 701 O O . ASN A 1 86 ? -29.226 2.863 55.457 1.00 79.25 86 ASN A O 1
ATOM 705 N N . PHE A 1 87 ? -29.477 4.119 53.607 1.00 80.62 87 PHE A N 1
ATOM 706 C CA . PHE A 1 87 ? -30.632 4.870 54.101 1.00 80.62 87 PHE A CA 1
ATOM 707 C C . PHE A 1 87 ? -31.848 3.957 54.326 1.00 80.62 87 PHE A C 1
ATOM 709 O O . PHE A 1 87 ? -32.388 3.936 55.431 1.00 80.62 87 PHE A O 1
ATOM 716 N N . ILE A 1 88 ? -32.213 3.132 53.336 1.00 77.94 88 ILE A N 1
ATOM 717 C CA . ILE A 1 88 ? -33.309 2.155 53.461 1.00 77.94 88 ILE A CA 1
ATOM 718 C C . ILE A 1 88 ? -33.048 1.175 54.607 1.00 77.94 88 ILE A C 1
ATOM 720 O O . ILE A 1 88 ? -33.937 0.939 55.420 1.00 77.94 88 ILE A O 1
ATOM 724 N N . LEU A 1 89 ? -31.838 0.612 54.702 1.00 79.19 89 LEU A N 1
ATOM 725 C CA . LEU A 1 89 ? -31.477 -0.330 55.766 1.00 79.19 89 LEU A CA 1
ATOM 726 C C . LEU A 1 89 ? -31.629 0.286 57.158 1.00 79.19 89 LEU A C 1
ATOM 728 O O . LEU A 1 89 ? -32.199 -0.348 58.045 1.00 79.19 89 LEU A O 1
ATOM 732 N N . ASN A 1 90 ? -31.140 1.514 57.346 1.00 78.75 90 ASN A N 1
ATOM 733 C CA . ASN A 1 90 ? -31.270 2.217 58.619 1.00 78.75 90 ASN A CA 1
ATOM 734 C C . ASN A 1 90 ? -32.741 2.479 58.962 1.00 78.75 90 ASN A C 1
ATOM 736 O O . ASN A 1 90 ? -33.136 2.288 60.111 1.00 78.75 90 ASN A O 1
ATOM 740 N N . ASN A 1 91 ? -33.555 2.863 57.975 1.00 77.12 91 ASN A N 1
ATOM 741 C CA . ASN A 1 91 ? -34.968 3.151 58.200 1.00 77.12 91 ASN A CA 1
ATOM 742 C C . ASN A 1 91 ? -35.801 1.879 58.445 1.00 77.12 91 ASN A C 1
ATOM 744 O O . ASN A 1 91 ? -36.687 1.846 59.291 1.00 77.12 91 ASN A O 1
ATOM 748 N N . ALA A 1 92 ? -35.478 0.777 57.769 1.00 76.38 92 ALA A N 1
ATOM 749 C CA . ALA A 1 92 ? -36.078 -0.521 58.055 1.00 76.38 92 ALA A CA 1
ATOM 750 C C . ALA A 1 92 ? -35.753 -0.995 59.479 1.00 76.38 92 ALA A C 1
ATOM 752 O O . ALA A 1 92 ? -36.619 -1.539 60.162 1.00 76.38 92 ALA A O 1
ATOM 753 N N . GLN A 1 93 ? -34.524 -0.762 59.949 1.00 75.44 93 GLN A N 1
ATOM 754 C CA . GLN A 1 93 ? -34.115 -1.101 61.312 1.00 75.44 93 GLN A CA 1
ATOM 755 C C . GLN A 1 93 ? -34.842 -0.259 62.362 1.00 75.44 93 GLN A C 1
ATOM 757 O O . GLN A 1 93 ? -35.328 -0.823 63.343 1.00 75.44 93 GLN A O 1
ATOM 762 N N . SER A 1 94 ? -34.938 1.061 62.165 1.00 75.19 94 SER A N 1
ATOM 763 C CA . SER A 1 94 ? -35.665 1.944 63.084 1.00 75.19 94 SER A CA 1
ATOM 764 C C . SER A 1 94 ? -37.147 1.568 63.144 1.00 75.19 94 SER A C 1
ATOM 766 O O . SER A 1 94 ? -37.685 1.387 64.236 1.00 75.19 94 SER A O 1
ATOM 768 N N . SER A 1 95 ? -37.785 1.350 61.992 1.00 72.81 95 SER A N 1
ATOM 769 C CA . SER A 1 95 ? -39.188 0.942 61.911 1.00 72.81 95 SER A CA 1
ATOM 770 C C . SER A 1 95 ? -39.431 -0.421 62.557 1.00 72.81 95 SER A C 1
ATOM 772 O O . SER A 1 95 ? -40.381 -0.566 63.321 1.00 72.81 95 SER A O 1
ATOM 774 N N . LEU A 1 96 ? -38.552 -1.408 62.350 1.00 76.81 96 LEU A N 1
ATOM 775 C CA . LEU A 1 96 ? -38.672 -2.725 62.986 1.00 76.81 96 LEU A CA 1
ATOM 776 C C . LEU A 1 96 ? -38.480 -2.645 64.506 1.00 76.81 96 LEU A C 1
ATOM 778 O O . LEU A 1 96 ? -39.210 -3.304 65.247 1.00 76.81 96 LEU A O 1
ATOM 782 N N . ALA A 1 97 ? -37.555 -1.808 64.985 1.00 73.88 97 ALA A N 1
ATOM 783 C CA . ALA A 1 97 ? -37.379 -1.555 66.413 1.00 73.88 97 ALA A CA 1
ATOM 784 C C . ALA A 1 97 ? -38.628 -0.903 67.035 1.00 73.88 97 ALA A C 1
ATOM 786 O O . ALA A 1 97 ? -39.095 -1.372 68.074 1.00 73.88 97 ALA A O 1
ATOM 787 N N . LYS A 1 98 ? -39.220 0.104 66.370 1.00 73.44 98 LYS A N 1
ATOM 788 C CA . LYS A 1 98 ? -40.494 0.723 66.784 1.00 73.44 98 LYS A CA 1
ATOM 789 C C . LYS A 1 98 ? -41.632 -0.305 66.832 1.00 73.44 98 LYS A C 1
ATOM 791 O O . LYS A 1 98 ? -42.365 -0.366 67.816 1.00 73.44 98 LYS A O 1
ATOM 796 N N . LEU A 1 99 ? -41.760 -1.145 65.803 1.00 76.56 99 LEU A N 1
ATOM 797 C CA . LEU A 1 99 ? -42.811 -2.167 65.704 1.00 76.56 99 LEU A CA 1
ATOM 798 C C . LEU A 1 99 ? -42.663 -3.243 66.785 1.00 76.56 99 LEU A C 1
ATOM 800 O O . LEU A 1 99 ? -43.648 -3.624 67.413 1.00 76.56 99 LEU A O 1
ATOM 804 N N . LYS A 1 100 ? -41.427 -3.687 67.048 1.00 73.75 100 LYS A N 1
ATOM 805 C CA . LYS A 1 100 ? -41.114 -4.617 68.138 1.00 73.75 100 LYS A CA 1
ATOM 806 C C . LYS A 1 100 ? -41.450 -4.003 69.498 1.00 73.75 100 LYS A C 1
ATOM 808 O O . LYS A 1 100 ? -42.091 -4.677 70.295 1.00 73.75 100 LYS A O 1
ATOM 813 N N . SER A 1 101 ? -41.066 -2.746 69.742 1.00 74.69 101 SER A N 1
ATOM 814 C CA . SER A 1 101 ? -41.421 -2.024 70.973 1.00 74.69 101 SER A CA 1
ATOM 815 C C . SER A 1 101 ? -42.936 -1.967 71.152 1.00 74.69 101 SER A C 1
ATOM 817 O O . SER A 1 101 ? -43.444 -2.427 72.163 1.00 74.69 101 SER A O 1
ATOM 819 N N . SER A 1 102 ? -43.672 -1.534 70.124 1.00 75.56 102 SER A N 1
ATOM 820 C CA . SER A 1 102 ? -45.135 -1.442 70.175 1.00 75.56 102 SER A CA 1
ATOM 821 C C . SER A 1 102 ? -45.819 -2.800 70.391 1.00 75.56 102 SER A C 1
ATOM 823 O O . SER A 1 102 ? -46.826 -2.888 71.095 1.00 75.56 102 SER A O 1
ATOM 825 N N . ALA A 1 103 ? -45.282 -3.878 69.811 1.00 76.62 103 ALA A N 1
ATOM 826 C CA . ALA A 1 103 ? -45.785 -5.231 70.032 1.00 76.62 103 ALA A CA 1
ATOM 827 C C . ALA A 1 103 ? -45.540 -5.712 71.471 1.00 76.62 103 ALA A C 1
ATOM 829 O O . ALA A 1 103 ? -46.437 -6.315 72.060 1.00 76.62 103 ALA A O 1
ATOM 830 N N . ILE A 1 104 ? -44.364 -5.419 72.041 1.00 77.19 104 ILE A N 1
ATOM 831 C CA . ILE A 1 104 ? -44.046 -5.707 73.447 1.00 77.19 104 ILE A CA 1
ATOM 832 C C . ILE A 1 104 ? -44.971 -4.905 74.365 1.00 77.19 104 ILE A C 1
ATOM 834 O O . ILE A 1 104 ? -45.593 -5.502 75.238 1.00 77.19 104 ILE A O 1
ATOM 838 N N . ASP A 1 105 ? -45.148 -3.604 74.118 1.00 75.31 105 ASP A N 1
ATOM 839 C CA . ASP A 1 105 ? -46.036 -2.738 74.905 1.00 75.31 105 ASP A CA 1
ATOM 840 C C . ASP A 1 105 ? -47.471 -3.285 74.930 1.00 75.31 105 ASP A C 1
ATOM 842 O O . ASP A 1 105 ? -48.107 -3.353 75.981 1.00 75.31 105 ASP A O 1
ATOM 846 N N . ARG A 1 106 ? -47.979 -3.755 73.781 1.00 74.31 106 ARG A N 1
ATOM 847 C CA . ARG A 1 106 ? -49.294 -4.411 73.695 1.00 74.31 106 ARG A CA 1
ATOM 848 C C . ARG A 1 106 ? -49.345 -5.734 74.456 1.00 74.31 106 ARG A C 1
ATOM 850 O O . ARG A 1 106 ? -50.356 -6.015 75.094 1.00 74.31 106 ARG A O 1
ATOM 857 N N . LEU A 1 107 ? -48.289 -6.545 74.391 1.00 73.12 107 LEU A N 1
ATOM 858 C CA . LEU A 1 107 ? -48.215 -7.814 75.121 1.00 73.12 107 LEU A CA 1
ATOM 859 C C . LEU A 1 107 ? -48.230 -7.588 76.637 1.00 73.12 107 LEU A C 1
ATOM 861 O O . LEU A 1 107 ? -48.965 -8.274 77.347 1.00 73.12 107 LEU A O 1
ATOM 865 N N . VAL A 1 108 ? -47.462 -6.604 77.112 1.00 77.31 108 VAL A N 1
ATOM 866 C CA . VAL A 1 108 ? -47.423 -6.183 78.520 1.00 77.31 108 VAL A CA 1
ATOM 867 C C . VAL A 1 108 ? -48.808 -5.714 78.967 1.00 77.31 108 VAL A C 1
ATOM 869 O O . VAL A 1 108 ? -49.290 -6.132 80.017 1.00 77.31 108 VAL A O 1
ATOM 872 N N . LEU A 1 109 ? -49.492 -4.915 78.142 1.00 76.81 109 LEU A N 1
ATOM 873 C CA . LEU A 1 109 ? -50.816 -4.370 78.451 1.00 76.81 109 LEU A CA 1
ATOM 874 C C . LEU A 1 109 ? -51.909 -5.452 78.541 1.00 76.81 109 LEU A C 1
ATOM 876 O O . LEU A 1 109 ? -52.817 -5.333 79.360 1.00 76.81 109 LEU A O 1
ATOM 880 N N . ILE A 1 110 ? -51.824 -6.512 77.730 1.00 77.62 110 ILE A N 1
ATOM 881 C CA . ILE A 1 110 ? -52.822 -7.596 77.689 1.00 77.62 110 ILE A CA 1
ATOM 882 C C . ILE A 1 110 ? -52.562 -8.665 78.757 1.00 77.62 110 ILE A C 1
ATOM 884 O O . ILE A 1 110 ? -53.509 -9.179 79.352 1.00 77.62 110 ILE A O 1
ATOM 888 N N . HIS A 1 111 ? -51.299 -9.028 78.989 1.00 75.50 111 HIS A N 1
ATOM 889 C CA . HIS A 1 111 ? -50.951 -10.164 79.845 1.00 75.50 111 HIS A CA 1
ATOM 890 C C . HIS A 1 111 ? -50.436 -9.769 81.232 1.00 75.50 111 HIS A C 1
ATOM 892 O O . HIS A 1 111 ? -50.307 -10.645 82.082 1.00 75.50 111 HIS A O 1
ATOM 898 N N . GLY A 1 112 ? -50.158 -8.484 81.490 1.00 62.53 112 GLY A N 1
ATOM 899 C CA . GLY A 1 112 ? -49.703 -7.989 82.797 1.00 62.53 112 GLY A CA 1
ATOM 900 C C . GLY A 1 112 ? -48.342 -8.537 83.246 1.00 62.53 112 GLY A C 1
ATOM 901 O O . GLY A 1 112 ? -47.958 -8.358 84.399 1.00 62.53 112 GLY A O 1
ATOM 902 N N . ILE A 1 113 ? -47.626 -9.222 82.352 1.00 63.00 113 ILE A N 1
ATOM 903 C CA . ILE A 1 113 ? -46.290 -9.767 82.583 1.00 63.00 113 ILE A CA 1
ATOM 904 C C . ILE A 1 113 ? -45.294 -8.755 82.024 1.00 63.00 113 ILE A C 1
ATOM 906 O O . ILE A 1 113 ? -45.341 -8.412 80.842 1.00 63.00 113 ILE A O 1
ATOM 910 N N . ASP A 1 114 ? -44.409 -8.266 82.886 1.00 60.41 114 ASP A N 1
ATOM 911 C CA . ASP A 1 114 ? -43.405 -7.277 82.521 1.00 60.41 114 ASP A CA 1
ATOM 912 C C . ASP A 1 114 ? -42.232 -7.958 81.797 1.00 60.41 114 ASP A C 1
ATOM 914 O O . ASP A 1 114 ? -41.298 -8.480 82.405 1.00 60.41 114 ASP A O 1
ATOM 918 N N . TYR A 1 115 ? -42.306 -7.995 80.466 1.00 59.19 115 TYR A N 1
ATOM 919 C CA . TYR A 1 115 ? -41.245 -8.528 79.602 1.00 59.19 115 TYR A CA 1
ATOM 920 C C . TYR A 1 115 ? -40.063 -7.551 79.425 1.00 59.19 115 TYR A C 1
ATOM 922 O O . TYR A 1 115 ? -39.133 -7.840 78.667 1.00 59.19 115 TYR A O 1
ATOM 930 N N . SER A 1 116 ? -40.064 -6.405 80.121 1.00 55.25 116 SER A N 1
ATOM 931 C CA . SER A 1 116 ? -39.025 -5.367 80.016 1.00 55.25 116 SER A CA 1
ATOM 932 C C . SER A 1 116 ? -37.623 -5.822 80.447 1.00 55.25 116 SER A C 1
ATOM 934 O O . SER A 1 116 ? -36.634 -5.202 80.055 1.00 55.25 116 SER A O 1
ATOM 936 N N . LEU A 1 117 ? -37.496 -6.927 81.195 1.00 49.44 117 LEU A N 1
ATOM 937 C CA . LEU A 1 117 ? -36.186 -7.482 81.565 1.00 49.44 117 LEU A CA 1
ATOM 938 C C . LEU A 1 117 ? -35.533 -8.333 80.462 1.00 49.44 117 LEU A C 1
ATOM 940 O O . LEU A 1 117 ? -34.311 -8.471 80.449 1.00 49.44 117 LEU A O 1
ATOM 944 N N . GLU A 1 118 ? -36.308 -8.873 79.519 1.00 48.72 118 GLU A N 1
ATOM 945 C CA . GLU A 1 118 ? -35.801 -9.767 78.464 1.00 48.72 118 GLU A CA 1
ATOM 946 C C . GLU A 1 118 ? -35.587 -9.038 77.122 1.00 48.72 118 GLU A C 1
ATOM 948 O O . GLU A 1 118 ? -34.976 -9.566 76.190 1.00 48.72 118 GLU A O 1
ATOM 953 N N . SER A 1 119 ? -36.004 -7.768 77.026 1.00 48.06 119 SER A N 1
ATOM 954 C CA . SER A 1 119 ? -35.809 -6.920 75.841 1.00 48.06 119 SER A CA 1
ATOM 955 C C . SER A 1 119 ? -34.366 -6.448 75.628 1.00 48.06 119 SER A C 1
ATOM 957 O O . SER A 1 119 ? -34.071 -5.881 74.577 1.00 48.06 119 SER A O 1
ATOM 959 N N . ASN A 1 120 ? -33.455 -6.740 76.560 1.00 45.25 120 ASN A N 1
ATOM 960 C CA . ASN A 1 120 ? -32.014 -6.510 76.415 1.00 45.25 120 ASN A CA 1
ATOM 961 C C . ASN A 1 120 ? -31.287 -7.642 75.668 1.00 45.25 120 ASN A C 1
ATOM 963 O O . ASN A 1 120 ? -30.066 -7.767 75.779 1.00 45.25 120 ASN A O 1
ATOM 967 N N . ILE A 1 121 ? -31.987 -8.445 74.854 1.00 45.81 121 ILE A N 1
ATOM 968 C CA . ILE A 1 121 ? -31.321 -9.097 73.719 1.00 45.81 121 ILE A CA 1
ATOM 969 C C . ILE A 1 121 ? -30.988 -7.984 72.738 1.00 45.81 121 ILE A C 1
ATOM 971 O O . ILE A 1 121 ? -31.752 -7.655 71.826 1.00 45.81 121 ILE A O 1
ATOM 975 N N . ASP A 1 122 ? -29.841 -7.382 73.029 1.00 47.75 122 ASP A N 1
ATOM 976 C CA . ASP A 1 122 ? -29.073 -6.474 72.217 1.00 47.75 122 ASP A CA 1
ATOM 977 C C . ASP A 1 122 ? -29.234 -6.941 70.768 1.00 47.75 122 ASP A C 1
ATOM 979 O O . ASP A 1 122 ? -28.700 -7.982 70.361 1.00 47.75 122 ASP A O 1
ATOM 983 N N . ILE A 1 123 ? -30.027 -6.208 69.977 1.00 49.69 123 ILE A N 1
ATOM 984 C CA . ILE A 1 123 ? -29.918 -6.262 68.520 1.00 49.69 123 ILE A CA 1
ATOM 985 C C . ILE A 1 123 ? -28.539 -5.675 68.275 1.00 49.69 123 ILE A C 1
ATOM 987 O O . ILE A 1 123 ? -28.421 -4.482 68.022 1.00 49.69 123 ILE A O 1
ATOM 991 N N . SER A 1 124 ? -27.500 -6.480 68.521 1.00 44.09 124 SER A N 1
ATOM 992 C CA . SER A 1 124 ? -26.159 -5.995 68.798 1.00 44.09 124 SER A CA 1
ATOM 993 C C . SER A 1 124 ? -25.750 -5.096 67.645 1.00 44.09 124 SER A C 1
ATOM 995 O O . SER A 1 124 ? -25.440 -5.544 66.533 1.00 44.09 124 SER A O 1
ATOM 997 N N . GLY A 1 125 ? -25.800 -3.789 67.905 1.00 46.38 125 GLY A N 1
ATOM 998 C CA . GLY A 1 125 ? -25.629 -2.761 66.887 1.00 46.38 125 GLY A CA 1
ATOM 999 C C . GLY A 1 125 ? -24.248 -2.829 66.238 1.00 46.38 125 GLY A C 1
ATOM 1000 O O . GLY A 1 125 ? -24.005 -2.185 65.226 1.00 46.38 125 GLY A O 1
ATOM 1001 N N . ASN A 1 126 ? -23.336 -3.639 66.778 1.00 42.38 126 ASN A N 1
ATOM 1002 C CA . ASN A 1 126 ? -21.967 -3.766 66.310 1.00 42.38 126 ASN A CA 1
ATOM 1003 C C . ASN A 1 126 ? -21.761 -4.787 65.179 1.00 42.38 126 ASN A C 1
ATOM 1005 O O . ASN A 1 126 ? -20.794 -4.630 64.436 1.00 42.38 126 ASN A O 1
ATOM 1009 N N . ARG A 1 127 ? -22.639 -5.785 64.969 1.00 43.03 127 ARG A N 1
ATOM 1010 C CA . ARG A 1 127 ? -22.495 -6.710 63.816 1.00 43.03 127 ARG A CA 1
ATOM 1011 C C . ARG A 1 127 ? -23.178 -6.218 62.535 1.00 43.03 127 ARG A C 1
ATOM 1013 O O . ARG A 1 127 ? -22.734 -6.591 61.453 1.00 43.03 127 ARG A O 1
ATOM 1020 N N . LEU A 1 128 ? -24.186 -5.345 62.638 1.00 46.47 128 LEU A N 1
ATOM 1021 C CA . LEU A 1 128 ? -24.971 -4.850 61.493 1.00 46.47 128 LEU A CA 1
ATOM 1022 C C . LEU A 1 128 ? -24.687 -3.396 61.065 1.00 46.47 128 LEU A C 1
ATOM 1024 O O . LEU A 1 128 ? -25.083 -3.021 59.968 1.00 46.47 128 LEU A O 1
ATOM 1028 N N . LYS A 1 129 ? -23.921 -2.598 61.828 1.00 45.78 129 LYS A N 1
ATOM 1029 C CA . LYS A 1 129 ? -23.431 -1.256 61.411 1.00 45.78 129 LYS A CA 1
ATOM 1030 C C . LYS A 1 129 ? -22.416 -1.275 60.259 1.00 45.78 129 LYS A C 1
ATOM 1032 O O . LYS A 1 129 ? -21.899 -0.230 59.853 1.00 45.78 129 LYS A O 1
ATOM 1037 N N . ARG A 1 130 ? -22.067 -2.453 59.739 1.00 45.16 130 ARG A N 1
ATOM 1038 C CA . ARG A 1 130 ? -21.126 -2.576 58.629 1.00 45.16 130 ARG A CA 1
ATOM 1039 C C . ARG A 1 130 ? -21.829 -2.073 57.368 1.00 45.16 130 ARG A C 1
ATOM 1041 O O . ARG A 1 130 ? -22.625 -2.803 56.790 1.00 45.16 130 ARG A O 1
ATOM 1048 N N . LYS A 1 131 ? -21.538 -0.826 56.965 1.00 53.34 131 LYS A N 1
ATOM 1049 C CA . LYS A 1 131 ? -21.982 -0.256 55.682 1.00 53.34 131 LYS A CA 1
ATOM 1050 C C . LYS A 1 131 ? -21.789 -1.308 54.596 1.00 53.34 131 LYS A C 1
ATOM 1052 O O . LYS A 1 131 ? -20.655 -1.735 54.349 1.00 53.34 131 LYS A O 1
ATOM 1057 N N . VAL A 1 132 ? -22.882 -1.739 53.979 1.00 50.00 132 VAL A N 1
ATOM 1058 C CA . VAL A 1 132 ? -22.809 -2.654 52.846 1.00 50.00 132 VAL A CA 1
ATOM 1059 C C . VAL A 1 132 ? -22.252 -1.827 51.695 1.00 50.00 132 VAL A C 1
ATOM 1061 O O . VAL A 1 132 ? -22.916 -0.920 51.206 1.00 50.00 132 VAL A O 1
ATOM 1064 N N . LYS A 1 133 ? -20.992 -2.072 51.326 1.00 55.28 133 LYS A N 1
ATOM 1065 C CA . LYS A 1 133 ? -20.416 -1.527 50.094 1.00 55.28 133 LYS A CA 1
ATOM 1066 C C . LYS A 1 133 ? -20.821 -2.454 48.964 1.00 55.28 133 LYS A C 1
ATOM 1068 O O . LYS A 1 133 ? -20.331 -3.584 48.893 1.00 55.28 133 LYS A O 1
ATOM 1073 N N . ILE A 1 134 ? -21.699 -1.993 48.087 1.00 53.59 134 ILE A N 1
ATOM 1074 C CA . ILE A 1 134 ? -22.098 -2.745 46.908 1.00 53.59 134 ILE A CA 1
ATOM 1075 C C . ILE A 1 134 ? -20.953 -2.608 45.895 1.00 53.59 134 ILE A C 1
ATOM 1077 O O . ILE A 1 134 ? -20.882 -1.695 45.081 1.00 53.59 134 ILE A O 1
ATOM 1081 N N . SER A 1 135 ? -20.003 -3.545 45.955 1.00 59.16 135 SER A N 1
ATOM 1082 C CA . SER A 1 135 ? -18.825 -3.651 45.071 1.00 59.16 135 SER A CA 1
ATOM 1083 C C . SER A 1 135 ? -19.184 -4.042 43.620 1.00 59.16 135 SER A C 1
ATOM 1085 O O . SER A 1 135 ? -18.435 -4.750 42.942 1.00 59.16 135 SER A O 1
ATOM 1087 N N . VAL A 1 136 ? -20.347 -3.626 43.122 1.00 65.88 136 VAL A N 1
ATOM 1088 C CA . VAL A 1 136 ? -20.858 -4.020 41.802 1.00 65.88 136 VAL A CA 1
ATOM 1089 C C . VAL A 1 136 ? -20.266 -3.128 40.703 1.00 65.88 136 VAL A C 1
ATOM 1091 O O . VAL A 1 136 ? -20.059 -3.607 39.591 1.00 65.88 136 VAL A O 1
ATOM 1094 N N . TYR A 1 137 ? -19.855 -1.888 41.006 1.00 70.94 137 TYR A N 1
ATOM 1095 C CA . TYR A 1 137 ? -19.255 -0.963 40.0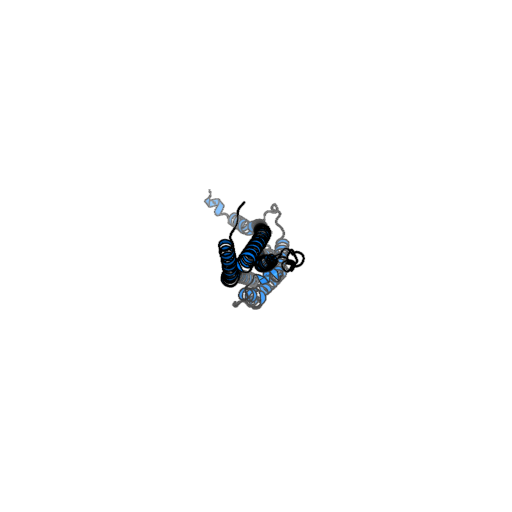26 1.00 70.94 137 TYR A CA 1
ATOM 1096 C C . TYR A 1 137 ? -18.006 -1.518 39.319 1.00 70.94 137 TYR A C 1
ATOM 1098 O O . TYR A 1 137 ? -17.800 -1.253 38.137 1.00 70.94 137 TYR A O 1
ATOM 1106 N N . MET A 1 138 ? -17.200 -2.352 39.988 1.00 73.06 138 MET A N 1
ATOM 1107 C CA . MET A 1 138 ? -16.043 -3.000 39.353 1.00 73.06 138 MET A CA 1
ATOM 1108 C C . MET A 1 138 ? -16.449 -3.983 38.251 1.00 73.06 138 MET A C 1
ATOM 1110 O O . MET A 1 138 ? -15.728 -4.133 37.265 1.00 73.06 138 MET A O 1
ATOM 1114 N N . GLN A 1 139 ? -17.614 -4.625 38.369 1.00 76.88 139 GLN A N 1
ATOM 1115 C CA . GLN A 1 139 ? -18.139 -5.484 37.308 1.00 76.88 139 GLN A CA 1
ATOM 1116 C C . GLN A 1 139 ? -18.566 -4.654 36.090 1.00 76.88 139 GLN A C 1
ATOM 1118 O O . GLN A 1 139 ? -18.287 -5.062 34.963 1.00 76.88 139 GLN A O 1
ATOM 1123 N N . TYR A 1 140 ? -19.160 -3.474 36.304 1.00 77.06 140 TYR A N 1
ATOM 1124 C CA . TYR A 1 140 ? -19.485 -2.527 35.230 1.00 77.06 140 TYR A CA 1
ATOM 1125 C C . TYR A 1 140 ? -18.226 -2.039 34.508 1.00 77.06 140 TYR A C 1
ATOM 1127 O O . TYR A 1 140 ? -18.160 -2.109 33.281 1.00 77.06 140 TYR A O 1
ATOM 1135 N N . ILE A 1 141 ? -17.204 -1.618 35.261 1.00 81.69 141 ILE A N 1
ATOM 1136 C CA . ILE A 1 141 ? -15.926 -1.163 34.696 1.00 81.69 141 ILE A CA 1
ATOM 1137 C C . ILE A 1 141 ? -15.262 -2.295 33.910 1.00 81.69 141 ILE A C 1
ATOM 1139 O O . ILE A 1 141 ? -14.874 -2.089 32.764 1.00 81.69 141 ILE A O 1
ATOM 1143 N N . LYS A 1 142 ? -15.188 -3.513 34.467 1.00 83.88 142 LYS A N 1
ATOM 1144 C CA . LYS A 1 142 ? -14.606 -4.669 33.768 1.00 83.88 142 LYS A CA 1
ATOM 1145 C C . LYS A 1 142 ? -15.314 -4.940 32.443 1.00 83.88 142 LYS A C 1
ATOM 1147 O O . LYS A 1 142 ? -14.646 -5.176 31.442 1.00 83.88 142 LYS A O 1
ATOM 1152 N N . ARG A 1 143 ? -16.650 -4.900 32.424 1.00 83.06 143 ARG A N 1
ATOM 1153 C CA . ARG A 1 143 ? -17.418 -5.074 31.187 1.00 83.06 143 ARG A CA 1
ATOM 1154 C C . ARG A 1 143 ? -17.108 -3.953 30.209 1.00 83.06 143 ARG A C 1
ATOM 1156 O O . ARG A 1 143 ? -16.779 -4.248 29.074 1.00 83.06 143 ARG A O 1
ATOM 1163 N N . LEU A 1 144 ? -17.149 -2.691 30.619 1.00 85.00 144 LEU A N 1
ATOM 1164 C CA . LEU A 1 144 ? -16.853 -1.556 29.740 1.00 85.00 144 LEU A CA 1
ATOM 1165 C C . LEU A 1 144 ? -15.435 -1.621 29.141 1.00 85.00 144 LEU A C 1
ATOM 1167 O O . LEU A 1 144 ? -15.247 -1.341 27.959 1.00 85.00 144 LEU A O 1
ATOM 1171 N N . MET A 1 145 ? -14.460 -2.096 29.919 1.00 87.12 145 MET A N 1
ATOM 1172 C CA . MET A 1 145 ? -13.093 -2.321 29.447 1.00 87.12 145 MET A CA 1
ATOM 1173 C C . MET A 1 145 ? -13.000 -3.382 28.344 1.00 87.12 145 MET A C 1
ATOM 1175 O O . MET A 1 145 ? -12.123 -3.271 27.496 1.00 87.12 145 MET A O 1
ATOM 1179 N N . ILE A 1 146 ? -13.894 -4.378 28.300 1.00 86.56 146 ILE A N 1
ATOM 1180 C CA . ILE A 1 146 ? -13.931 -5.360 27.200 1.00 86.56 146 ILE A CA 1
ATOM 1181 C C . ILE A 1 146 ? -14.285 -4.665 25.881 1.00 86.56 146 ILE A C 1
ATOM 1183 O O . ILE A 1 146 ? -13.602 -4.878 24.882 1.00 86.56 146 ILE A O 1
ATOM 1187 N N . PHE A 1 147 ? -15.301 -3.796 25.877 1.00 84.62 147 PHE A N 1
ATOM 1188 C CA . PHE A 1 147 ? -15.677 -3.032 24.684 1.00 84.62 147 PHE A CA 1
ATOM 1189 C C . PHE A 1 147 ? -14.573 -2.066 24.262 1.00 84.62 147 PHE A C 1
ATOM 1191 O O . PHE A 1 147 ? -14.240 -1.985 23.082 1.00 84.62 147 PHE A O 1
ATOM 1198 N N . PHE A 1 148 ? -13.961 -1.377 25.228 1.00 86.88 148 PHE A N 1
ATOM 1199 C CA . PHE A 1 148 ? -12.840 -0.486 24.952 1.00 86.88 148 PHE A CA 1
ATOM 1200 C C . PHE A 1 148 ? -11.641 -1.236 24.366 1.00 86.88 148 PHE A C 1
ATOM 1202 O O . PHE A 1 148 ? -11.074 -0.784 23.375 1.00 86.88 148 PHE A O 1
ATOM 1209 N N . MET A 1 149 ? -11.272 -2.392 24.926 1.00 89.44 149 MET A N 1
ATOM 1210 C CA . MET A 1 149 ? -10.180 -3.216 24.402 1.00 89.44 149 MET A CA 1
ATOM 1211 C C . MET A 1 149 ? -10.488 -3.757 23.007 1.00 89.44 149 MET A C 1
ATOM 1213 O O . MET A 1 149 ? -9.600 -3.742 22.159 1.00 89.44 149 MET A O 1
ATOM 1217 N N . ALA A 1 150 ? -11.729 -4.178 22.745 1.00 88.81 150 ALA A N 1
ATOM 1218 C CA . ALA A 1 150 ? -12.148 -4.571 21.405 1.00 88.81 150 ALA A CA 1
ATOM 1219 C C . ALA A 1 150 ? -12.003 -3.392 20.431 1.00 88.81 150 ALA A C 1
ATOM 1221 O O . ALA A 1 150 ? -11.273 -3.482 19.450 1.00 88.81 150 ALA A O 1
ATOM 1222 N N . ALA A 1 151 ? -12.626 -2.244 20.720 1.00 87.81 151 ALA A N 1
ATOM 1223 C CA . ALA A 1 151 ? -12.529 -1.059 19.867 1.00 87.81 151 ALA A CA 1
ATOM 1224 C C . ALA A 1 151 ? -11.068 -0.637 19.628 1.00 87.81 151 ALA A C 1
ATOM 1226 O O . ALA A 1 151 ? -10.682 -0.350 18.497 1.00 87.81 151 ALA A O 1
ATOM 1227 N N . SER A 1 152 ? -10.240 -0.674 20.673 1.00 88.38 152 SER A N 1
ATOM 1228 C CA . SER A 1 152 ? -8.809 -0.368 20.595 1.00 88.38 152 SER A CA 1
ATOM 1229 C C . SER A 1 152 ? -8.051 -1.339 19.689 1.00 88.38 152 SER A C 1
ATOM 1231 O O . SER A 1 152 ? -7.215 -0.903 18.900 1.00 88.38 152 SER A O 1
ATOM 1233 N N . SER A 1 153 ? -8.337 -2.644 19.765 1.00 90.50 153 SER A N 1
ATOM 1234 C CA . SER A 1 153 ? -7.656 -3.643 18.934 1.00 90.50 153 SER A CA 1
ATOM 1235 C C . SER A 1 153 ? -7.955 -3.452 17.448 1.00 90.50 153 SER A C 1
ATOM 1237 O O . SER A 1 153 ? -7.063 -3.627 16.622 1.00 90.50 153 SER A O 1
ATOM 1239 N N . TYR A 1 154 ? -9.164 -3.008 17.107 1.00 89.94 154 TYR A N 1
ATOM 1240 C CA . TYR A 1 154 ? -9.529 -2.657 15.739 1.00 89.94 154 TYR A CA 1
ATOM 1241 C C . TYR A 1 154 ? -8.769 -1.437 15.207 1.00 89.94 154 TYR A C 1
ATOM 1243 O O . TYR A 1 154 ? -8.193 -1.503 14.121 1.00 89.94 154 TYR A O 1
ATOM 1251 N N . TYR A 1 155 ? -8.699 -0.349 15.984 1.00 87.69 155 TYR A N 1
ATOM 1252 C CA . TYR A 1 155 ? -7.906 0.825 15.601 1.00 87.69 155 TYR A CA 1
ATOM 1253 C C . TYR A 1 155 ? -6.429 0.467 15.411 1.00 87.69 155 TYR A C 1
ATOM 1255 O O . TYR A 1 155 ? -5.818 0.900 14.434 1.00 87.69 155 TYR A O 1
ATOM 1263 N N . LEU A 1 156 ? -5.865 -0.371 16.288 1.00 88.19 156 LEU A N 1
ATOM 1264 C CA . LEU A 1 156 ? -4.498 -0.875 16.135 1.00 88.19 156 LEU A CA 1
ATOM 1265 C C . LEU A 1 156 ? -4.337 -1.719 14.867 1.00 88.19 156 LEU A C 1
ATOM 1267 O O . LEU A 1 156 ? -3.373 -1.523 14.133 1.00 88.19 156 LEU A O 1
ATOM 1271 N N . LEU A 1 157 ? -5.278 -2.619 14.577 1.00 90.69 157 LEU A N 1
ATOM 1272 C CA . LEU A 1 157 ? -5.232 -3.477 13.393 1.00 90.69 157 LEU A CA 1
ATOM 1273 C C . LEU A 1 157 ? -5.275 -2.664 12.091 1.00 90.69 157 LEU A C 1
ATOM 1275 O O . LEU A 1 157 ? -4.490 -2.931 11.180 1.00 90.69 157 LEU A O 1
ATOM 1279 N N . ILE A 1 158 ? -6.127 -1.638 12.008 1.00 89.44 158 ILE A N 1
ATOM 1280 C CA . ILE A 1 158 ? -6.141 -0.737 10.848 1.00 89.44 158 ILE A CA 1
ATOM 1281 C C . ILE A 1 158 ? -4.811 -0.004 10.723 1.00 89.44 158 ILE A C 1
ATOM 1283 O O . ILE A 1 158 ? -4.198 -0.026 9.660 1.00 89.44 158 ILE A O 1
ATOM 1287 N N . THR A 1 159 ? -4.369 0.622 11.811 1.00 87.25 159 THR A N 1
ATOM 1288 C CA . THR A 1 159 ? -3.227 1.542 11.804 1.00 87.25 159 THR A CA 1
ATOM 1289 C C . THR A 1 159 ? -1.905 0.823 11.539 1.00 87.25 159 THR A C 1
ATOM 1291 O O . THR A 1 159 ? -1.061 1.342 10.821 1.00 87.25 159 THR A O 1
ATOM 1294 N N . ILE A 1 160 ? -1.712 -0.371 12.108 1.00 88.19 160 ILE A N 1
ATOM 1295 C CA . ILE A 1 160 ? -0.434 -1.099 12.055 1.00 88.19 160 ILE A CA 1
ATOM 1296 C C . ILE A 1 160 ? -0.366 -2.046 10.856 1.00 88.19 160 ILE A C 1
ATOM 1298 O O . ILE A 1 160 ? 0.716 -2.272 10.323 1.00 88.19 160 ILE A O 1
ATOM 1302 N N . TYR A 1 161 ? -1.489 -2.642 10.448 1.00 88.38 161 TYR A N 1
ATOM 1303 C CA . TYR A 1 161 ? -1.463 -3.736 9.475 1.00 88.38 161 TYR A CA 1
ATOM 1304 C C . TYR A 1 161 ? -2.115 -3.391 8.139 1.00 88.38 161 TYR A C 1
ATOM 1306 O O . TYR A 1 161 ? -1.532 -3.667 7.094 1.00 88.38 161 TYR A O 1
ATOM 1314 N N . LEU A 1 162 ? -3.326 -2.831 8.148 1.00 87.69 162 LEU A N 1
ATOM 1315 C CA . LEU A 1 162 ? -4.086 -2.636 6.909 1.00 87.69 162 LEU A CA 1
ATOM 1316 C C . LEU A 1 162 ? -3.684 -1.362 6.165 1.00 87.69 162 LEU A C 1
ATOM 1318 O O . LEU A 1 162 ? -3.453 -1.401 4.959 1.00 87.69 162 LEU A O 1
ATOM 1322 N N . TYR A 1 163 ? -3.589 -0.243 6.880 1.00 87.88 163 TYR A N 1
ATOM 1323 C CA . TYR A 1 163 ? -3.299 1.053 6.280 1.00 87.88 163 TYR A CA 1
ATOM 1324 C C . TYR A 1 163 ? -1.892 1.123 5.652 1.00 87.88 163 TYR A C 1
ATOM 1326 O O . TYR A 1 163 ? -1.811 1.502 4.482 1.00 87.88 163 TYR A O 1
ATOM 1334 N N . PRO A 1 164 ? -0.806 0.670 6.322 1.00 88.88 164 PRO A N 1
ATOM 1335 C CA . PRO A 1 164 ? 0.538 0.714 5.738 1.00 88.88 164 PRO A CA 1
ATOM 1336 C C . PRO A 1 164 ? 0.648 -0.079 4.436 1.00 88.88 164 PRO A C 1
ATOM 1338 O O . PRO A 1 164 ? 1.277 0.370 3.487 1.00 88.88 164 PRO A O 1
ATOM 1341 N N . LYS A 1 165 ? -0.042 -1.224 4.338 1.00 87.88 165 LYS A N 1
ATOM 1342 C CA . LYS A 1 165 ? -0.082 -2.002 3.093 1.00 87.88 165 LYS A CA 1
ATOM 1343 C C . LYS A 1 165 ? -0.687 -1.212 1.937 1.00 87.88 165 LYS A C 1
ATOM 1345 O O . LYS A 1 165 ? -0.176 -1.275 0.825 1.00 87.88 165 LYS A O 1
ATOM 1350 N N . CYS A 1 166 ? -1.776 -0.486 2.181 1.00 88.44 166 CYS A N 1
ATOM 1351 C CA . CYS A 1 166 ? -2.405 0.339 1.153 1.00 88.44 166 CYS A CA 1
ATOM 1352 C C . CYS A 1 166 ? -1.511 1.529 0.769 1.00 88.44 166 CYS A C 1
ATOM 1354 O O . CYS A 1 166 ? -1.375 1.843 -0.414 1.00 88.44 166 CYS A O 1
ATOM 1356 N N . GLU A 1 167 ? -0.873 2.157 1.758 1.00 90.00 167 GLU A N 1
ATOM 1357 C CA . GLU A 1 167 ? 0.079 3.252 1.559 1.00 90.00 167 GLU A CA 1
ATOM 1358 C C . GLU A 1 167 ? 1.278 2.812 0.702 1.00 90.00 167 GLU A C 1
ATOM 1360 O O . GLU A 1 167 ? 1.589 3.469 -0.294 1.00 90.00 167 GLU A O 1
ATOM 1365 N N . ASP A 1 168 ? 1.882 1.661 1.004 1.00 90.12 168 ASP A N 1
ATOM 1366 C CA . ASP A 1 168 ? 3.002 1.098 0.241 1.00 90.12 168 ASP A CA 1
ATOM 1367 C C . ASP A 1 168 ? 2.632 0.856 -1.229 1.00 90.12 168 ASP A C 1
ATOM 1369 O O . ASP A 1 168 ? 3.387 1.206 -2.142 1.00 90.12 168 ASP A O 1
ATOM 1373 N N . LEU A 1 169 ? 1.447 0.293 -1.488 1.00 90.12 169 LEU A N 1
ATOM 1374 C CA . LEU A 1 169 ? 0.951 0.072 -2.850 1.00 90.12 169 LEU A CA 1
ATOM 1375 C C . LEU A 1 169 ? 0.750 1.390 -3.603 1.00 90.12 169 LEU A C 1
ATOM 1377 O O . LEU A 1 169 ? 1.144 1.512 -4.768 1.00 90.12 169 LEU A O 1
ATOM 1381 N N . MET A 1 170 ? 0.173 2.390 -2.933 1.00 90.50 170 MET A N 1
ATOM 1382 C CA . MET A 1 170 ? -0.041 3.716 -3.505 1.00 90.50 170 MET A CA 1
ATOM 1383 C C . MET A 1 170 ? 1.283 4.419 -3.825 1.00 90.50 170 MET A C 1
ATOM 1385 O O . MET A 1 170 ? 1.389 5.010 -4.897 1.00 90.50 170 MET A O 1
ATOM 1389 N N . ILE A 1 171 ? 2.297 4.326 -2.956 1.00 92.50 171 ILE A N 1
ATOM 1390 C CA . ILE A 1 171 ? 3.629 4.931 -3.158 1.00 92.50 171 ILE A CA 1
ATOM 1391 C C . ILE A 1 171 ? 4.388 4.256 -4.305 1.00 92.50 171 ILE A C 1
ATOM 1393 O O . ILE A 1 171 ? 5.099 4.917 -5.067 1.00 92.50 171 ILE A O 1
ATOM 1397 N N . ASN A 1 172 ? 4.268 2.937 -4.437 1.00 91.19 172 ASN A N 1
ATOM 1398 C CA . ASN A 1 172 ? 5.043 2.173 -5.412 1.00 91.19 172 ASN A CA 1
ATOM 1399 C C . ASN A 1 172 ? 4.419 2.170 -6.817 1.00 91.19 172 ASN A C 1
ATOM 1401 O O . ASN A 1 172 ? 5.145 2.055 -7.806 1.00 91.19 172 ASN A O 1
ATOM 1405 N N . ARG A 1 173 ? 3.105 2.394 -6.941 1.00 91.12 173 ARG A N 1
ATOM 1406 C CA . ARG A 1 173 ? 2.418 2.546 -8.235 1.00 91.12 173 ARG A CA 1
ATOM 1407 C C . ARG A 1 173 ? 3.024 3.627 -9.156 1.00 91.12 173 ARG A C 1
ATOM 1409 O O . ARG A 1 173 ? 3.343 3.291 -10.298 1.00 91.12 173 ARG A O 1
ATOM 1416 N N . PRO A 1 174 ? 3.195 4.903 -8.747 1.00 91.81 174 PRO A N 1
ATOM 1417 C CA . PRO A 1 174 ? 3.756 5.931 -9.626 1.00 91.81 174 PRO A CA 1
ATOM 1418 C C . PRO A 1 174 ? 5.206 5.626 -10.026 1.00 91.81 174 PRO A C 1
ATOM 1420 O O . PRO A 1 174 ? 5.575 5.866 -11.175 1.00 91.81 174 PRO A O 1
ATOM 1423 N N . LYS A 1 175 ? 5.999 5.013 -9.134 1.00 91.44 175 LYS A N 1
ATOM 1424 C CA . LYS A 1 175 ? 7.365 4.556 -9.442 1.00 91.44 175 LYS A CA 1
ATOM 1425 C C . LYS A 1 175 ? 7.367 3.491 -10.539 1.00 91.44 175 LYS A C 1
ATOM 1427 O O . LYS A 1 175 ? 8.089 3.628 -11.522 1.00 91.44 175 LYS A O 1
ATOM 1432 N N . LEU A 1 176 ? 6.501 2.483 -10.423 1.00 91.88 176 LEU A N 1
ATOM 1433 C CA . LEU A 1 176 ? 6.371 1.412 -11.414 1.00 91.88 176 LEU A CA 1
ATOM 1434 C C . LEU A 1 176 ? 5.986 1.956 -12.802 1.00 91.88 176 LEU A C 1
ATOM 1436 O O . LEU A 1 176 ? 6.617 1.622 -13.806 1.00 91.88 176 LEU A O 1
ATOM 1440 N N . LEU A 1 177 ? 4.978 2.833 -12.867 1.00 92.00 177 LEU A N 1
ATOM 1441 C CA . LEU A 1 177 ? 4.515 3.434 -14.126 1.00 92.00 177 LEU A CA 1
ATOM 1442 C C . LEU A 1 177 ? 5.560 4.364 -14.758 1.00 92.00 177 LEU A C 1
ATOM 1444 O O . LEU A 1 177 ? 5.725 4.386 -15.985 1.00 92.00 177 LEU A O 1
ATOM 1448 N N . SER A 1 178 ? 6.282 5.117 -13.927 1.00 91.25 178 SER A N 1
ATOM 1449 C CA . SER A 1 178 ? 7.399 5.945 -14.376 1.00 91.25 178 SER A CA 1
ATOM 1450 C C . SER A 1 178 ? 8.531 5.089 -14.936 1.00 91.25 178 SER A C 1
ATOM 1452 O O . SER A 1 178 ? 9.010 5.368 -16.035 1.00 91.25 178 SER A O 1
ATOM 1454 N N . ASN A 1 179 ? 8.875 3.977 -14.280 1.00 91.75 179 ASN A N 1
ATOM 1455 C CA . ASN A 1 179 ? 9.919 3.069 -14.748 1.00 91.75 179 ASN A CA 1
ATOM 1456 C C . ASN A 1 179 ? 9.639 2.542 -16.157 1.00 91.75 179 ASN A C 1
ATOM 1458 O O . ASN A 1 179 ? 10.494 2.679 -17.030 1.00 91.75 179 ASN A O 1
ATOM 1462 N N . PHE A 1 180 ? 8.431 2.050 -16.443 1.00 92.12 180 PHE A N 1
ATOM 1463 C CA . PHE A 1 180 ? 8.076 1.636 -17.809 1.00 92.12 180 PHE A CA 1
ATOM 1464 C C . PHE A 1 180 ? 8.126 2.791 -18.819 1.00 92.12 180 PHE A C 1
ATOM 1466 O O . PHE A 1 180 ? 8.577 2.613 -19.955 1.00 92.12 180 PHE A O 1
ATOM 1473 N N . SER A 1 181 ? 7.707 3.993 -18.416 1.00 89.44 181 SER A N 1
ATOM 1474 C CA . SER A 1 181 ? 7.752 5.181 -19.277 1.00 89.44 181 SER A CA 1
ATOM 1475 C C . SER A 1 181 ? 9.190 5.580 -19.631 1.00 89.44 181 SER A C 1
ATOM 1477 O O . SER A 1 181 ? 9.478 5.855 -20.801 1.00 89.44 181 SER A O 1
ATOM 1479 N N . ILE A 1 182 ? 10.094 5.548 -18.646 1.00 89.56 182 ILE A N 1
ATOM 1480 C CA . ILE A 1 182 ? 11.523 5.852 -18.787 1.00 89.56 182 ILE A CA 1
ATOM 1481 C C . ILE A 1 182 ? 12.237 4.760 -19.593 1.00 89.56 182 ILE A C 1
ATOM 1483 O O . ILE A 1 182 ? 13.044 5.080 -20.467 1.00 89.56 182 ILE A O 1
ATOM 1487 N N . LEU A 1 183 ? 11.922 3.479 -19.371 1.00 91.06 183 LEU A N 1
ATOM 1488 C CA . LEU A 1 183 ? 12.460 2.373 -20.172 1.00 91.06 183 LEU A CA 1
ATOM 1489 C C . LEU A 1 183 ? 12.087 2.541 -21.650 1.00 91.06 183 LEU A C 1
ATOM 1491 O O . LEU A 1 183 ? 12.942 2.474 -22.536 1.00 91.06 183 LEU A O 1
ATOM 1495 N N . ARG A 1 184 ? 10.817 2.852 -21.931 1.00 89.44 184 ARG A N 1
ATOM 1496 C CA . ARG A 1 184 ? 10.337 3.083 -23.298 1.00 89.44 184 ARG A CA 1
ATOM 1497 C C . ARG A 1 184 ? 11.027 4.280 -23.957 1.00 89.44 184 ARG A C 1
ATOM 1499 O O . ARG A 1 184 ? 11.435 4.172 -25.116 1.00 89.44 184 ARG A O 1
ATOM 1506 N N . SER A 1 185 ? 11.155 5.412 -23.261 1.00 86.00 185 SER A N 1
ATOM 1507 C CA . SER A 1 185 ? 11.797 6.613 -23.816 1.00 86.00 185 SER A CA 1
ATOM 1508 C C . SER A 1 185 ? 13.290 6.384 -24.077 1.00 86.00 185 SER A C 1
ATOM 1510 O O . SER A 1 185 ? 13.770 6.672 -25.175 1.00 86.00 185 SER A O 1
ATOM 1512 N N . ASN A 1 186 ? 14.013 5.772 -23.136 1.00 88.38 186 ASN A N 1
ATOM 1513 C CA . ASN A 1 186 ? 15.454 5.561 -23.264 1.00 88.38 186 ASN A CA 1
ATOM 1514 C C . ASN A 1 186 ? 15.825 4.469 -24.276 1.00 88.38 186 ASN A C 1
ATOM 1516 O O . ASN A 1 186 ? 16.853 4.596 -24.933 1.00 88.38 186 ASN A O 1
ATOM 1520 N N . LEU A 1 187 ? 14.975 3.463 -24.516 1.00 89.25 187 LEU A N 1
ATOM 1521 C CA . LEU A 1 187 ? 15.184 2.505 -25.615 1.00 89.25 187 LEU A CA 1
ATOM 1522 C C . LEU A 1 187 ? 15.171 3.182 -26.997 1.00 89.25 187 LEU A C 1
ATOM 1524 O O . LEU A 1 187 ? 15.946 2.821 -27.881 1.00 89.25 187 LEU A O 1
ATOM 1528 N N . ARG A 1 188 ? 14.313 4.197 -27.184 1.00 83.94 188 ARG A N 1
ATOM 1529 C CA . ARG A 1 188 ? 14.260 5.009 -28.417 1.00 83.94 188 ARG A CA 1
ATOM 1530 C C . ARG A 1 188 ? 15.559 5.788 -28.586 1.00 83.94 188 ARG A C 1
ATOM 1532 O O . ARG A 1 188 ? 16.135 5.794 -29.670 1.00 83.94 188 ARG A O 1
ATOM 1539 N N . ILE A 1 189 ? 16.010 6.418 -27.505 1.00 81.88 189 ILE A N 1
ATOM 1540 C CA . ILE A 1 189 ? 17.244 7.206 -27.452 1.00 81.88 189 ILE A CA 1
ATOM 1541 C C . ILE A 1 189 ? 18.454 6.322 -27.778 1.00 81.88 189 ILE A C 1
ATOM 1543 O O . ILE A 1 189 ? 19.249 6.668 -28.651 1.00 81.88 189 ILE A O 1
ATOM 1547 N N . LEU A 1 190 ? 18.545 5.152 -27.145 1.00 86.81 190 LEU A N 1
ATOM 1548 C CA . LEU A 1 190 ? 19.600 4.168 -27.367 1.00 86.81 190 LEU A CA 1
ATOM 1549 C C . LEU A 1 190 ? 19.705 3.774 -28.852 1.00 86.81 190 LEU A C 1
ATOM 1551 O O . LEU A 1 190 ? 20.792 3.813 -29.430 1.00 86.81 190 LEU A O 1
ATOM 1555 N N . ALA A 1 191 ? 18.576 3.462 -29.495 1.00 83.62 191 ALA A N 1
ATOM 1556 C CA . ALA A 1 191 ? 18.544 3.091 -30.910 1.00 83.62 191 ALA A CA 1
ATOM 1557 C C . ALA A 1 191 ? 18.953 4.242 -31.844 1.00 83.62 191 ALA A C 1
ATOM 1559 O O . ALA A 1 191 ? 19.672 4.024 -32.823 1.00 83.62 191 ALA A O 1
ATOM 1560 N N . ILE A 1 192 ? 18.513 5.470 -31.543 1.00 79.88 192 ILE A N 1
ATOM 1561 C CA . ILE A 1 192 ? 18.870 6.670 -32.311 1.00 79.88 192 ILE A CA 1
ATOM 1562 C C . ILE A 1 192 ? 20.380 6.916 -32.229 1.00 79.88 192 ILE A C 1
ATOM 1564 O O . ILE A 1 192 ? 21.041 7.004 -33.264 1.00 79.88 192 ILE A O 1
ATOM 1568 N N . TYR A 1 193 ? 20.952 6.968 -31.025 1.00 79.00 193 TYR A N 1
ATOM 1569 C CA . TYR A 1 193 ? 22.369 7.291 -30.861 1.00 79.00 193 TYR A CA 1
ATOM 1570 C C . TYR A 1 193 ? 23.306 6.157 -31.293 1.00 79.00 193 TYR A C 1
ATOM 1572 O O . TYR A 1 193 ? 24.390 6.443 -31.800 1.00 79.00 193 TYR A O 1
ATOM 1580 N N . SER A 1 194 ? 22.881 4.890 -31.212 1.00 81.81 194 SER A N 1
ATOM 1581 C CA . SER A 1 194 ? 23.639 3.764 -31.786 1.00 81.81 194 SER A CA 1
ATOM 1582 C C . SER A 1 194 ? 23.753 3.885 -33.313 1.00 81.81 194 SER A C 1
ATOM 1584 O O . SER A 1 194 ? 24.834 3.728 -33.891 1.00 81.81 194 SER A O 1
ATOM 1586 N N . ARG A 1 195 ? 22.666 4.280 -33.989 1.00 76.88 195 ARG A N 1
ATOM 1587 C CA . ARG A 1 195 ? 22.685 4.574 -35.430 1.00 76.88 195 ARG A CA 1
ATOM 1588 C C . ARG A 1 195 ? 23.553 5.789 -35.770 1.00 76.88 195 ARG A C 1
ATOM 1590 O O . ARG A 1 195 ? 24.266 5.779 -36.776 1.00 76.88 195 ARG A O 1
ATOM 1597 N N . GLU A 1 196 ? 23.486 6.851 -34.975 1.00 72.94 196 GLU A N 1
ATOM 1598 C CA . GLU A 1 196 ? 24.279 8.052 -35.251 1.00 72.94 196 GLU A CA 1
ATOM 1599 C C . GLU A 1 196 ? 25.779 7.821 -35.047 1.00 72.94 196 GLU A C 1
ATOM 1601 O O . GLU A 1 196 ? 26.586 8.332 -35.827 1.00 72.94 196 GLU A O 1
ATOM 1606 N N . ASN A 1 197 ? 26.164 6.989 -34.073 1.00 73.12 197 ASN A N 1
ATOM 1607 C CA . ASN A 1 197 ? 27.566 6.640 -33.854 1.00 73.12 197 ASN A CA 1
ATOM 1608 C C . ASN A 1 197 ? 28.147 5.795 -35.001 1.00 73.12 197 ASN A C 1
ATOM 1610 O O . ASN A 1 197 ? 29.296 5.988 -35.381 1.00 73.12 197 ASN A O 1
ATOM 1614 N N . THR A 1 198 ? 27.341 4.909 -35.594 1.00 69.75 198 THR A N 1
ATOM 1615 C CA . THR A 1 198 ? 27.764 4.004 -36.683 1.00 69.75 198 THR A CA 1
ATOM 1616 C C . THR A 1 198 ? 27.821 4.666 -38.058 1.00 69.75 198 THR A C 1
ATOM 1618 O O . THR A 1 198 ? 28.638 4.286 -38.897 1.00 69.75 198 THR A O 1
ATOM 1621 N N . SER A 1 199 ? 26.947 5.643 -38.316 1.00 65.19 199 SER A N 1
ATOM 1622 C CA . SER A 1 199 ? 26.813 6.286 -39.633 1.00 65.19 199 SER A CA 1
ATOM 1623 C C . SER A 1 199 ? 27.438 7.683 -39.724 1.00 65.19 199 SER A C 1
ATOM 1625 O O . SER A 1 199 ? 27.534 8.233 -40.823 1.00 65.19 199 SER A O 1
ATOM 1627 N N . HIS A 1 200 ? 27.856 8.272 -38.594 1.00 61.62 200 HIS A N 1
ATOM 1628 C CA . HIS A 1 200 ? 28.372 9.646 -38.477 1.00 61.62 200 HIS A CA 1
ATOM 1629 C C . HIS A 1 200 ? 27.513 10.702 -39.204 1.00 61.62 200 HIS A C 1
ATOM 1631 O O . HIS A 1 200 ? 28.008 11.757 -39.619 1.00 61.62 200 HIS A O 1
ATOM 1637 N N . HIS A 1 201 ? 26.218 10.428 -39.393 1.00 57.84 201 HIS A N 1
ATOM 1638 C CA . HIS A 1 201 ? 25.332 11.270 -40.188 1.00 57.84 201 HIS A CA 1
ATOM 1639 C C . HIS A 1 201 ? 25.028 12.598 -39.491 1.00 57.84 201 HIS A C 1
ATOM 1641 O O . HIS A 1 201 ? 24.964 13.627 -40.170 1.00 57.84 201 HIS A O 1
ATOM 1647 N N . PHE A 1 202 ? 24.882 12.570 -38.163 1.00 54.25 202 PHE A N 1
ATOM 1648 C CA . PHE A 1 202 ? 24.600 13.719 -37.309 1.00 54.25 202 PHE A CA 1
ATOM 1649 C C . PHE A 1 202 ? 25.759 14.723 -37.257 1.00 54.25 202 PHE A C 1
ATOM 1651 O O . PHE A 1 202 ? 25.599 15.852 -37.715 1.00 54.25 202 PHE A O 1
ATOM 1658 N N . MET A 1 203 ? 26.949 14.317 -36.794 1.00 54.22 203 MET A N 1
ATOM 1659 C CA . MET A 1 203 ? 28.088 15.231 -36.573 1.00 54.22 203 MET A CA 1
ATOM 1660 C C . MET A 1 203 ? 28.567 15.968 -37.833 1.00 54.22 203 MET A C 1
ATOM 1662 O O . MET A 1 203 ? 29.098 17.068 -37.732 1.00 54.22 203 MET A O 1
ATOM 1666 N N . ARG A 1 204 ? 28.349 15.408 -39.029 1.00 54.59 204 ARG A N 1
ATOM 1667 C CA . ARG A 1 204 ? 28.708 16.062 -40.299 1.00 54.59 204 ARG A CA 1
ATOM 1668 C C . ARG A 1 204 ? 27.740 17.170 -40.732 1.00 54.59 204 ARG A C 1
ATOM 1670 O O . ARG A 1 204 ? 28.063 17.910 -41.656 1.00 54.59 204 ARG A O 1
ATOM 1677 N N . LYS A 1 205 ? 26.547 17.250 -40.133 1.00 55.06 205 LYS A N 1
ATOM 1678 C CA . LYS A 1 205 ? 25.454 18.148 -40.555 1.00 55.06 205 LYS A CA 1
ATOM 1679 C C . LYS A 1 205 ? 25.056 19.182 -39.500 1.00 55.06 205 LYS A C 1
ATOM 1681 O O . LYS A 1 205 ? 24.236 20.041 -39.805 1.00 55.06 205 LYS A O 1
ATOM 1686 N N . VAL A 1 206 ? 25.607 19.115 -38.286 1.00 53.34 206 VAL A N 1
ATOM 1687 C CA . VAL A 1 206 ? 25.350 20.106 -37.228 1.00 53.34 206 VAL A CA 1
ATOM 1688 C C . VAL A 1 206 ? 26.301 21.289 -37.405 1.00 53.34 206 VAL A C 1
ATOM 1690 O O . VAL A 1 206 ? 27.502 21.063 -37.560 1.00 53.34 206 VAL A O 1
ATOM 1693 N N . PRO A 1 207 ? 25.834 22.544 -37.326 1.00 52.88 207 PRO A N 1
ATOM 1694 C CA . PRO A 1 207 ? 26.733 23.678 -37.171 1.00 52.88 207 PRO A CA 1
ATOM 1695 C C . PRO A 1 207 ? 27.507 23.521 -35.853 1.00 52.88 207 PRO A C 1
ATOM 1697 O O . PRO A 1 207 ? 26.898 23.264 -34.815 1.00 52.88 207 PRO A O 1
ATOM 1700 N N . GLN A 1 208 ? 28.829 23.717 -35.873 1.00 52.47 208 GLN A N 1
ATOM 1701 C CA . GLN A 1 208 ? 29.728 23.559 -34.712 1.00 52.47 208 GLN A CA 1
ATOM 1702 C C . GLN A 1 208 ? 29.387 24.458 -33.501 1.00 52.47 208 GLN A C 1
ATOM 1704 O O . GLN A 1 208 ? 29.968 24.300 -32.434 1.00 52.47 208 GLN A O 1
ATOM 1709 N N . TYR A 1 209 ? 28.446 25.394 -33.649 1.00 45.56 209 TYR A N 1
ATOM 1710 C CA . TYR A 1 209 ? 28.057 26.369 -32.627 1.00 45.56 209 TYR A CA 1
ATOM 1711 C C . TYR A 1 209 ? 27.071 25.837 -31.574 1.00 45.56 209 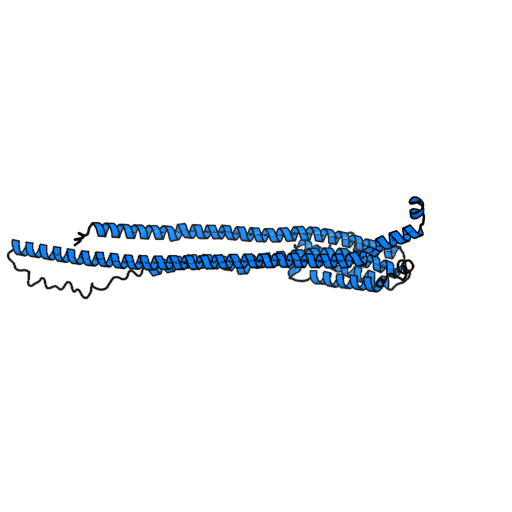TYR A C 1
ATOM 1713 O O . TYR A 1 209 ? 26.829 26.528 -30.587 1.00 45.56 209 TYR A O 1
ATOM 1721 N N . ILE A 1 210 ? 26.489 24.643 -31.754 1.00 55.72 210 ILE A N 1
ATOM 1722 C CA . ILE A 1 210 ? 25.603 24.038 -30.747 1.00 55.72 210 ILE A CA 1
ATOM 1723 C C . ILE A 1 210 ? 26.362 22.929 -30.023 1.00 55.72 210 ILE A C 1
ATOM 1725 O O . ILE A 1 210 ? 26.725 21.917 -30.623 1.00 55.72 210 ILE A O 1
ATOM 1729 N N . ASN A 1 211 ? 26.592 23.127 -28.725 1.00 56.03 211 ASN A N 1
ATOM 1730 C CA . ASN A 1 211 ? 27.361 22.226 -27.873 1.00 56.03 211 ASN A CA 1
ATOM 1731 C C . ASN A 1 211 ? 26.522 20.988 -27.497 1.00 56.03 211 ASN A C 1
ATOM 1733 O O . ASN A 1 211 ? 26.042 20.857 -26.372 1.00 56.03 211 ASN A O 1
ATOM 1737 N N . PHE A 1 212 ? 26.263 20.111 -28.468 1.00 63.47 212 PHE A N 1
ATOM 1738 C CA . PHE A 1 212 ? 25.615 18.826 -28.214 1.00 63.47 212 PHE A CA 1
ATOM 1739 C C . PHE A 1 212 ? 26.632 17.806 -27.680 1.00 63.47 212 PHE A C 1
ATOM 1741 O O . PHE A 1 212 ? 27.766 17.765 -28.167 1.00 63.47 212 PHE A O 1
ATOM 1748 N N . PRO A 1 213 ? 26.239 16.941 -26.725 1.00 66.62 213 PRO A N 1
ATOM 1749 C CA . PRO A 1 213 ? 27.071 15.818 -26.312 1.00 66.62 213 PRO A CA 1
ATOM 1750 C C . PRO A 1 213 ? 27.372 14.894 -27.498 1.00 66.62 213 PRO A C 1
ATOM 1752 O O . PRO A 1 213 ? 26.610 14.809 -28.466 1.00 66.62 213 PRO A O 1
ATOM 1755 N N . THR A 1 214 ? 28.498 14.181 -27.425 1.00 72.62 214 THR A N 1
ATOM 1756 C CA . THR A 1 214 ? 28.854 13.208 -28.462 1.00 72.62 214 THR A CA 1
ATOM 1757 C C . THR A 1 214 ? 27.815 12.076 -28.504 1.00 72.62 214 THR A C 1
ATOM 1759 O O . THR A 1 214 ? 27.296 11.693 -27.453 1.00 72.62 214 THR A O 1
ATOM 1762 N N . PRO A 1 215 ? 27.521 11.487 -29.682 1.00 73.88 215 PRO A N 1
ATOM 1763 C CA . PRO A 1 215 ? 26.581 10.368 -29.788 1.00 73.88 215 PRO A CA 1
ATOM 1764 C C . PRO A 1 215 ? 26.914 9.211 -28.838 1.00 73.88 215 PRO A C 1
ATOM 1766 O O . PRO A 1 215 ? 26.018 8.632 -28.234 1.00 73.88 215 PRO A O 1
ATOM 1769 N N . TRP A 1 216 ? 28.207 8.935 -28.644 1.00 79.44 216 TRP A N 1
ATOM 1770 C CA . TRP A 1 216 ? 28.695 7.961 -27.670 1.00 79.44 216 TRP A CA 1
ATOM 1771 C C . TRP A 1 216 ? 28.343 8.323 -26.219 1.00 79.44 216 TRP A C 1
ATOM 1773 O O . TRP A 1 216 ? 27.878 7.471 -25.465 1.00 79.44 216 TRP A O 1
ATOM 1783 N N . ALA A 1 217 ? 28.512 9.588 -25.817 1.00 80.62 217 ALA A N 1
ATOM 1784 C CA . ALA A 1 217 ? 28.153 10.035 -24.472 1.00 80.62 217 ALA A CA 1
ATOM 1785 C C . ALA A 1 217 ? 26.642 9.906 -24.211 1.00 80.62 217 ALA A C 1
ATOM 1787 O O . ALA A 1 217 ? 26.239 9.425 -23.152 1.00 80.62 217 ALA A O 1
ATOM 1788 N N . SER A 1 218 ? 25.806 10.274 -25.186 1.00 79.62 218 SER A N 1
ATOM 1789 C CA . SER A 1 218 ? 24.348 10.119 -25.094 1.00 79.62 218 SER A CA 1
ATOM 1790 C C . SER A 1 218 ? 23.906 8.655 -25.077 1.00 79.62 218 SER A C 1
ATOM 1792 O O . SER A 1 218 ? 22.994 8.306 -24.327 1.00 79.62 218 SER A O 1
ATOM 1794 N N . LEU A 1 219 ? 24.571 7.792 -25.852 1.00 84.00 219 LEU A N 1
ATOM 1795 C CA . LEU A 1 219 ? 24.345 6.347 -25.834 1.00 84.00 219 LEU A CA 1
ATOM 1796 C C . LEU A 1 219 ? 24.653 5.762 -24.454 1.00 84.00 219 LEU A C 1
ATOM 1798 O O . LEU A 1 219 ? 23.788 5.117 -23.871 1.00 84.00 219 LEU A O 1
ATOM 1802 N N . ASN A 1 220 ? 25.830 6.056 -23.894 1.00 86.94 220 ASN A N 1
ATOM 1803 C CA . ASN A 1 220 ? 26.218 5.568 -22.568 1.00 86.94 220 ASN A CA 1
ATOM 1804 C C . ASN A 1 220 ? 25.275 6.058 -21.467 1.00 86.94 220 ASN A C 1
ATOM 1806 O O . ASN A 1 220 ? 24.924 5.294 -20.570 1.00 86.94 220 ASN A O 1
ATOM 1810 N N . LYS A 1 221 ? 24.831 7.320 -21.538 1.00 87.06 221 LYS A N 1
ATOM 1811 C CA . LYS A 1 221 ? 23.838 7.861 -20.602 1.00 87.06 221 LYS A CA 1
ATOM 1812 C C . LYS A 1 221 ? 22.538 7.052 -20.656 1.00 87.06 221 LYS A C 1
ATOM 1814 O O . LYS A 1 221 ? 22.056 6.619 -19.613 1.00 87.06 221 LYS A O 1
ATOM 1819 N N . ALA A 1 222 ? 22.006 6.805 -21.854 1.00 86.62 222 ALA A N 1
ATOM 1820 C CA . ALA A 1 222 ? 20.786 6.021 -22.034 1.00 86.62 222 ALA A CA 1
ATOM 1821 C C . ALA A 1 222 ? 20.958 4.562 -21.577 1.00 86.62 222 ALA A C 1
ATOM 1823 O O . ALA A 1 222 ? 20.088 4.045 -20.880 1.00 86.62 222 ALA A O 1
ATOM 1824 N N . SER A 1 223 ? 22.085 3.916 -21.900 1.00 90.38 223 SER A N 1
ATOM 1825 C CA . SER A 1 223 ? 22.415 2.565 -21.425 1.00 90.38 223 SER A CA 1
ATOM 1826 C C . SER A 1 223 ? 22.428 2.476 -19.900 1.00 90.38 223 SER A C 1
ATOM 1828 O O . SER A 1 223 ? 21.855 1.546 -19.334 1.00 90.38 223 SER A O 1
ATOM 1830 N N . ASN A 1 224 ? 23.057 3.441 -19.224 1.00 91.62 224 ASN A N 1
ATOM 1831 C CA . ASN A 1 224 ? 23.143 3.456 -17.765 1.00 91.62 224 ASN A CA 1
ATOM 1832 C C . ASN A 1 224 ? 21.765 3.634 -17.121 1.00 91.62 224 ASN A C 1
ATOM 1834 O O . ASN A 1 224 ? 21.423 2.864 -16.227 1.00 91.62 224 ASN A O 1
ATOM 1838 N N . ILE A 1 225 ? 20.952 4.569 -17.627 1.00 90.25 225 ILE A N 1
ATOM 1839 C CA . ILE A 1 225 ? 19.574 4.769 -17.153 1.00 90.25 225 ILE A CA 1
ATOM 1840 C C . ILE A 1 225 ? 18.747 3.497 -17.361 1.00 90.25 225 ILE A C 1
ATOM 1842 O O . ILE A 1 225 ? 18.037 3.069 -16.456 1.00 90.25 225 ILE A O 1
ATOM 1846 N N . LEU A 1 226 ? 18.847 2.858 -18.533 1.00 91.81 226 LEU A N 1
ATOM 1847 C CA . LEU A 1 226 ? 18.133 1.610 -18.795 1.00 91.81 226 LEU A CA 1
ATOM 1848 C C . LEU A 1 226 ? 18.558 0.506 -17.823 1.00 91.81 226 LEU A C 1
ATOM 1850 O O . LEU A 1 226 ? 17.688 -0.156 -17.274 1.00 91.81 226 LEU A O 1
ATOM 1854 N N . ARG A 1 227 ? 19.859 0.325 -17.564 1.00 93.31 227 ARG A N 1
ATOM 1855 C CA . ARG A 1 227 ? 20.358 -0.672 -16.598 1.00 93.31 227 ARG A CA 1
ATOM 1856 C C . ARG A 1 227 ? 19.852 -0.406 -15.183 1.00 93.31 227 ARG A C 1
ATOM 1858 O O . ARG A 1 227 ? 19.432 -1.341 -14.507 1.00 93.31 227 ARG A O 1
ATOM 1865 N N . GLU A 1 228 ? 19.887 0.848 -14.745 1.00 92.69 228 GLU A N 1
ATOM 1866 C CA . GLU A 1 228 ? 19.402 1.260 -13.427 1.00 92.69 228 GLU A CA 1
ATOM 1867 C C . GLU A 1 228 ? 17.903 0.979 -13.281 1.00 92.69 228 GLU A C 1
ATOM 1869 O O . GLU A 1 228 ? 17.497 0.249 -12.379 1.00 92.69 228 GLU A O 1
ATOM 1874 N N . LYS A 1 229 ? 17.088 1.439 -14.235 1.00 91.19 229 LYS A N 1
ATOM 1875 C CA . LYS A 1 229 ? 15.636 1.217 -14.223 1.00 91.19 229 LYS A CA 1
ATOM 1876 C C . LYS A 1 229 ? 15.246 -0.249 -14.362 1.00 91.19 229 LYS A C 1
ATOM 1878 O O . LYS A 1 229 ? 14.300 -0.692 -13.719 1.00 91.19 229 LYS A O 1
ATOM 1883 N N . ASN A 1 230 ? 15.996 -1.023 -15.140 1.00 90.56 230 ASN A N 1
ATOM 1884 C CA . ASN A 1 230 ? 15.784 -2.464 -15.259 1.00 90.56 230 ASN A CA 1
ATOM 1885 C C . ASN A 1 230 ? 16.137 -3.198 -13.949 1.00 90.56 230 ASN A C 1
ATOM 1887 O O . ASN A 1 230 ? 15.490 -4.178 -13.585 1.00 90.56 230 ASN A O 1
ATOM 1891 N N . LYS A 1 231 ? 17.128 -2.698 -13.195 1.00 91.31 231 LYS A N 1
ATOM 1892 C CA . LYS A 1 231 ? 17.467 -3.209 -11.861 1.00 91.31 231 LYS A CA 1
ATOM 1893 C C . LYS A 1 231 ? 16.376 -2.892 -10.837 1.00 91.31 231 LYS A C 1
ATOM 1895 O O . LYS A 1 231 ? 16.016 -3.793 -10.088 1.00 91.31 231 LYS A O 1
ATOM 1900 N N . GLU A 1 232 ? 15.819 -1.679 -10.843 1.00 90.56 232 GLU A N 1
ATOM 1901 C CA . GLU A 1 232 ? 14.720 -1.279 -9.944 1.00 90.56 232 GLU A CA 1
ATOM 1902 C C . GLU A 1 232 ? 13.485 -2.191 -10.078 1.00 90.56 232 GLU A C 1
ATOM 1904 O O . GLU A 1 232 ? 12.806 -2.470 -9.094 1.00 90.56 232 GLU A O 1
ATOM 1909 N N . LEU A 1 233 ? 13.206 -2.745 -11.269 1.00 88.75 233 LEU A N 1
ATOM 1910 C CA . LEU A 1 233 ? 12.120 -3.725 -11.439 1.00 88.75 233 LEU A CA 1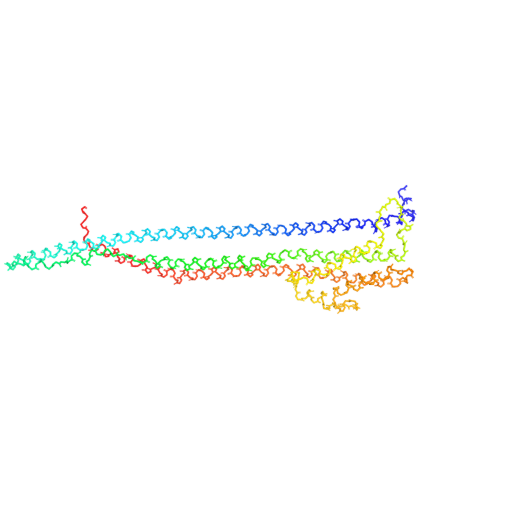
ATOM 1911 C C . LEU A 1 233 ? 12.310 -4.981 -10.568 1.00 88.75 233 LEU A C 1
ATOM 1913 O O . LEU A 1 233 ? 11.338 -5.662 -10.235 1.00 88.75 233 LEU A O 1
ATOM 1917 N N . ARG A 1 234 ? 13.552 -5.314 -10.190 1.00 88.19 234 ARG A N 1
ATOM 1918 C CA . ARG A 1 234 ? 13.863 -6.483 -9.358 1.00 88.19 234 ARG A CA 1
ATOM 1919 C C . ARG A 1 234 ? 13.639 -6.235 -7.866 1.00 88.19 234 ARG A C 1
ATOM 1921 O O . ARG A 1 234 ? 13.620 -7.234 -7.134 1.00 88.19 234 ARG A O 1
ATOM 1928 N N . ASP A 1 235 ? 13.457 -4.985 -7.443 1.00 89.81 235 ASP A N 1
ATOM 1929 C CA . ASP A 1 235 ? 13.234 -4.617 -6.046 1.00 89.81 235 ASP A CA 1
ATOM 1930 C C . ASP A 1 235 ? 11.945 -5.254 -5.513 1.00 89.81 235 ASP A C 1
ATOM 1932 O O . ASP A 1 235 ? 10.950 -5.396 -6.233 1.00 89.81 235 ASP A O 1
ATOM 1936 N N . SER A 1 236 ? 11.964 -5.670 -4.241 1.00 84.69 236 SER A N 1
ATOM 1937 C CA . SER A 1 236 ? 10.819 -6.318 -3.580 1.00 84.69 236 SER A CA 1
ATOM 1938 C C . SER A 1 236 ? 9.561 -5.464 -3.654 1.00 84.69 236 SER A C 1
ATOM 1940 O O . SER A 1 236 ? 8.474 -5.972 -3.913 1.00 84.69 236 SER A O 1
ATOM 1942 N N . ASP A 1 237 ? 9.733 -4.160 -3.489 1.00 84.81 237 ASP A N 1
ATOM 1943 C CA . ASP A 1 237 ? 8.641 -3.206 -3.356 1.00 84.81 237 ASP A CA 1
ATOM 1944 C C . ASP A 1 237 ? 7.930 -2.997 -4.694 1.00 84.81 237 ASP A C 1
ATOM 1946 O O . ASP A 1 237 ? 6.703 -2.979 -4.750 1.00 84.81 237 ASP A O 1
ATOM 1950 N N . MET A 1 238 ? 8.686 -2.955 -5.798 1.00 83.81 238 MET A N 1
ATOM 1951 C CA . MET A 1 238 ? 8.127 -2.907 -7.154 1.00 83.81 238 MET A CA 1
ATOM 1952 C C . MET A 1 238 ? 7.405 -4.208 -7.498 1.00 83.81 238 MET A C 1
ATOM 1954 O O . MET A 1 238 ? 6.299 -4.200 -8.034 1.00 83.81 238 MET A O 1
ATOM 1958 N N . LYS A 1 239 ? 8.006 -5.336 -7.121 1.00 84.94 239 LYS A N 1
ATOM 1959 C CA . LYS A 1 239 ? 7.453 -6.677 -7.302 1.00 84.94 239 LYS A CA 1
ATOM 1960 C C . LYS A 1 239 ? 6.122 -6.899 -6.585 1.00 84.94 239 LYS A C 1
ATOM 1962 O O . LYS A 1 239 ? 5.319 -7.679 -7.085 1.00 84.94 239 LYS A O 1
ATOM 1967 N N . ASN A 1 240 ? 5.898 -6.245 -5.448 1.00 83.06 240 ASN A N 1
ATOM 1968 C CA . ASN A 1 240 ? 4.661 -6.368 -4.674 1.00 83.06 240 ASN A CA 1
ATOM 1969 C C . ASN A 1 240 ? 3.462 -5.677 -5.341 1.00 83.06 240 ASN A C 1
ATOM 1971 O O . ASN A 1 240 ? 2.323 -6.015 -5.037 1.00 83.06 240 ASN A O 1
ATOM 1975 N N . VAL A 1 241 ? 3.710 -4.739 -6.261 1.00 85.19 241 VAL A N 1
ATOM 1976 C CA . VAL A 1 241 ? 2.663 -4.037 -7.026 1.00 85.19 241 VAL A CA 1
ATOM 1977 C C . VAL A 1 241 ? 2.419 -4.691 -8.393 1.00 85.19 241 VAL A C 1
ATOM 1979 O O . VAL A 1 241 ? 1.500 -4.314 -9.117 1.00 85.19 241 VAL A O 1
ATOM 1982 N N . MET A 1 242 ? 3.227 -5.686 -8.768 1.00 88.50 242 MET A N 1
ATOM 1983 C CA . MET A 1 242 ? 3.068 -6.416 -10.023 1.00 88.50 242 MET A CA 1
ATOM 1984 C C . MET A 1 242 ? 2.128 -7.605 -9.841 1.00 88.50 242 MET A C 1
ATOM 1986 O O . MET A 1 242 ? 2.292 -8.407 -8.920 1.00 88.50 242 MET A O 1
ATOM 1990 N N . SER A 1 243 ? 1.194 -7.782 -10.775 1.00 87.44 243 SER A N 1
ATOM 1991 C CA . SER A 1 243 ? 0.455 -9.039 -10.878 1.00 87.44 243 SER A CA 1
ATOM 1992 C C . SER A 1 243 ? 1.386 -10.188 -11.272 1.00 87.44 243 SER A C 1
ATOM 1994 O O . SER A 1 243 ? 2.483 -9.994 -11.808 1.00 87.44 243 SER A O 1
ATOM 1996 N N . HIS A 1 244 ? 0.926 -11.418 -11.045 1.00 88.81 244 HIS A N 1
ATOM 1997 C CA . HIS A 1 244 ? 1.634 -12.609 -11.508 1.00 88.81 244 HIS A CA 1
ATOM 1998 C C . HIS A 1 244 ? 1.850 -12.590 -13.032 1.00 88.81 244 HIS A C 1
ATOM 2000 O O . HIS A 1 244 ? 2.915 -12.969 -13.516 1.00 88.81 244 HIS A O 1
ATOM 2006 N N . GLU A 1 245 ? 0.859 -12.119 -13.793 1.00 89.12 245 GLU A N 1
ATOM 2007 C CA . GLU A 1 245 ? 0.942 -12.012 -15.251 1.00 89.12 245 GLU A CA 1
ATOM 2008 C C . GLU A 1 245 ? 1.992 -10.983 -15.690 1.00 89.12 245 GLU A C 1
ATOM 2010 O O . GLU A 1 245 ? 2.839 -11.284 -16.534 1.00 89.12 245 GLU A O 1
ATOM 2015 N N . LEU A 1 246 ? 1.993 -9.801 -15.068 1.00 90.38 246 LEU A N 1
ATOM 2016 C CA . LEU A 1 246 ? 2.978 -8.761 -15.345 1.00 90.38 246 LEU A CA 1
ATOM 2017 C C . LEU A 1 246 ? 4.396 -9.233 -15.003 1.00 90.38 246 LEU A C 1
ATOM 2019 O O . LEU A 1 246 ? 5.316 -9.077 -15.803 1.00 90.38 246 LEU A O 1
ATOM 2023 N N . ARG A 1 247 ? 4.574 -9.885 -13.848 1.00 91.19 247 ARG A N 1
ATOM 2024 C CA . ARG A 1 247 ? 5.865 -10.452 -13.437 1.00 91.19 247 ARG A CA 1
ATOM 2025 C C . ARG A 1 247 ? 6.374 -11.483 -14.448 1.00 91.19 247 ARG A C 1
ATOM 2027 O O . ARG A 1 247 ? 7.553 -11.462 -14.794 1.00 91.19 247 ARG A O 1
ATOM 2034 N N . LYS A 1 248 ? 5.491 -12.352 -14.946 1.00 91.19 248 LYS A N 1
ATOM 2035 C CA . LYS A 1 248 ? 5.834 -13.362 -15.952 1.00 91.19 248 LYS A CA 1
ATOM 2036 C C . LYS A 1 248 ? 6.316 -12.730 -17.261 1.00 91.19 248 LYS A C 1
ATOM 2038 O O . LYS A 1 248 ? 7.333 -13.157 -17.802 1.00 91.19 248 LYS A O 1
ATOM 2043 N N . ARG A 1 249 ? 5.627 -11.696 -17.751 1.00 91.31 249 ARG A N 1
ATOM 2044 C CA . ARG A 1 249 ? 6.022 -10.977 -18.977 1.00 91.31 249 ARG A CA 1
ATOM 2045 C C . ARG A 1 249 ? 7.390 -10.299 -18.840 1.00 91.31 249 ARG A C 1
ATOM 2047 O O . ARG A 1 249 ? 8.216 -10.400 -19.746 1.00 91.31 249 ARG A O 1
ATOM 2054 N N . ILE A 1 250 ? 7.664 -9.711 -17.676 1.00 90.75 250 ILE A N 1
ATOM 2055 C CA . ILE A 1 250 ? 8.925 -9.003 -17.428 1.00 90.75 250 ILE A CA 1
ATOM 2056 C C . ILE A 1 250 ? 10.111 -9.961 -17.295 1.00 90.75 250 ILE A C 1
ATOM 2058 O O . ILE A 1 250 ? 11.154 -9.724 -17.903 1.00 90.75 250 ILE A O 1
ATOM 2062 N N . PHE A 1 251 ? 9.971 -11.024 -16.495 1.00 91.75 251 PHE A N 1
ATOM 2063 C CA . PHE A 1 251 ? 11.111 -11.834 -16.041 1.00 91.75 251 PHE A CA 1
ATOM 2064 C C . PHE A 1 251 ? 11.207 -13.235 -16.646 1.00 91.75 251 PHE A C 1
ATOM 2066 O O . PHE A 1 251 ? 12.249 -13.868 -16.493 1.00 91.75 251 PHE A O 1
ATOM 2073 N N . GLU A 1 252 ? 10.143 -13.753 -17.261 1.00 88.31 252 GLU A N 1
ATOM 2074 C CA . GLU A 1 252 ? 10.116 -15.143 -17.726 1.00 88.31 252 GLU A CA 1
ATOM 2075 C C . GLU A 1 252 ? 10.002 -15.232 -19.239 1.00 88.31 252 GLU A C 1
ATOM 2077 O O . GLU A 1 252 ? 10.927 -15.710 -19.885 1.00 88.31 252 GLU A O 1
ATOM 2082 N N . LYS A 1 253 ? 8.867 -14.819 -19.809 1.00 85.44 253 LYS A N 1
ATOM 2083 C CA . LYS A 1 253 ? 8.608 -14.985 -21.240 1.00 85.44 253 LYS A CA 1
ATOM 2084 C C . LYS A 1 253 ? 7.512 -14.050 -21.725 1.00 85.44 253 LYS A C 1
ATOM 2086 O O . LYS A 1 253 ? 6.458 -13.937 -21.096 1.00 85.44 253 LYS A O 1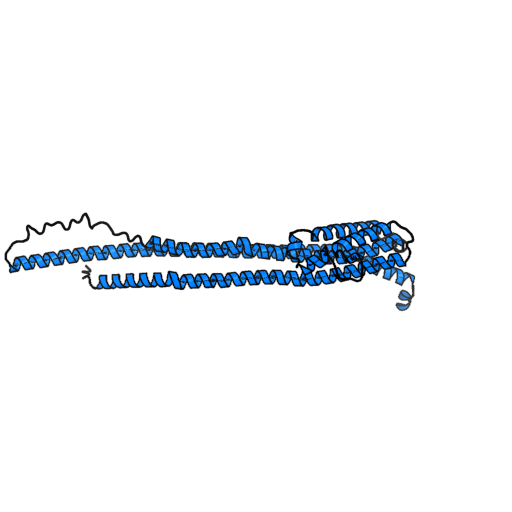
ATOM 2091 N N . VAL A 1 254 ? 7.725 -13.486 -22.910 1.00 83.06 254 VAL A N 1
ATOM 2092 C CA . VAL A 1 254 ? 6.669 -12.867 -23.714 1.00 83.06 254 VAL A CA 1
ATOM 2093 C C . VAL A 1 254 ? 6.428 -13.732 -24.947 1.00 83.06 254 VAL A C 1
ATOM 2095 O O . VAL A 1 254 ? 7.370 -14.091 -25.651 1.00 83.06 254 VAL A O 1
ATOM 2098 N N . ASP A 1 255 ? 5.171 -14.078 -25.221 1.00 78.88 255 ASP A N 1
ATOM 2099 C CA . ASP A 1 255 ? 4.818 -14.797 -26.446 1.00 78.88 255 ASP A CA 1
ATOM 2100 C C . ASP A 1 255 ? 4.925 -13.838 -27.641 1.00 78.88 255 ASP A C 1
ATOM 2102 O O . ASP A 1 255 ? 4.026 -13.049 -27.924 1.00 78.88 255 ASP A O 1
ATOM 2106 N N . SER A 1 256 ? 6.081 -13.871 -28.304 1.00 76.56 256 SER A N 1
ATOM 2107 C CA . SER A 1 256 ? 6.443 -12.986 -29.408 1.00 76.56 256 SER A CA 1
ATOM 2108 C C . SER A 1 256 ? 7.211 -13.751 -30.483 1.00 76.56 256 SER A C 1
ATOM 2110 O O . SER A 1 256 ? 7.973 -14.665 -30.185 1.00 76.56 256 SER A O 1
ATOM 2112 N N . ASP A 1 257 ? 7.103 -13.313 -31.739 1.00 76.06 257 ASP A N 1
ATOM 2113 C CA . ASP A 1 257 ? 7.868 -13.875 -32.865 1.00 76.06 257 ASP A CA 1
ATOM 2114 C C . ASP A 1 257 ? 9.383 -13.588 -32.777 1.00 76.06 257 ASP A C 1
ATOM 2116 O O . ASP A 1 257 ? 10.170 -14.014 -33.626 1.00 76.06 257 ASP A O 1
ATOM 2120 N N . THR A 1 258 ? 9.814 -12.791 -31.795 1.00 76.38 258 THR A N 1
ATOM 2121 C CA . THR A 1 258 ? 11.212 -12.393 -31.604 1.00 76.38 258 THR A CA 1
ATOM 2122 C C . THR A 1 258 ? 11.870 -13.147 -30.460 1.00 76.38 258 THR A C 1
ATOM 2124 O O . THR A 1 258 ? 11.555 -12.901 -29.303 1.00 76.38 258 THR A O 1
ATOM 2127 N N . LYS A 1 259 ? 12.911 -13.926 -30.784 1.00 81.56 259 LYS A N 1
ATOM 2128 C CA . LYS A 1 259 ? 13.714 -14.697 -29.814 1.00 81.56 259 LYS A CA 1
ATOM 2129 C C . LYS A 1 259 ? 14.316 -13.875 -28.668 1.00 81.56 259 LYS A C 1
ATOM 2131 O O . LYS A 1 259 ? 14.635 -14.409 -27.616 1.00 81.56 259 LYS A O 1
ATOM 2136 N N . VAL A 1 260 ? 14.501 -12.568 -28.868 1.00 79.50 260 VAL A N 1
ATOM 2137 C CA . VAL A 1 260 ? 15.039 -11.658 -27.840 1.00 79.50 260 VAL A CA 1
ATOM 2138 C C . VAL A 1 260 ? 14.082 -11.526 -26.644 1.00 79.50 260 VAL A C 1
ATOM 2140 O O . VAL A 1 260 ? 14.530 -11.214 -25.549 1.00 79.50 260 VAL A O 1
ATOM 2143 N N . LEU A 1 261 ? 12.789 -11.801 -26.838 1.00 86.88 261 LEU A N 1
ATOM 2144 C CA . LEU A 1 261 ? 11.736 -11.724 -25.821 1.00 86.88 261 LEU A CA 1
ATOM 2145 C C . LEU A 1 261 ? 11.403 -13.081 -25.167 1.00 86.88 261 LEU A C 1
ATOM 2147 O O . LEU A 1 261 ? 10.583 -13.129 -24.247 1.00 86.88 261 LEU A O 1
ATOM 2151 N N . ASP A 1 262 ? 12.064 -14.168 -25.587 1.00 86.12 262 ASP A N 1
ATOM 2152 C CA . ASP A 1 262 ? 11.835 -15.524 -25.056 1.00 86.12 262 ASP A CA 1
ATOM 2153 C C . ASP A 1 262 ? 12.135 -15.634 -23.551 1.00 86.12 262 ASP A C 1
ATOM 2155 O O . ASP A 1 262 ? 11.623 -16.537 -22.895 1.00 86.12 262 ASP A O 1
ATOM 2159 N N . TYR A 1 263 ? 12.935 -14.703 -23.021 1.00 87.12 263 TYR A N 1
ATOM 2160 C CA . TYR A 1 263 ? 13.350 -14.624 -21.616 1.00 87.12 263 TYR A CA 1
ATOM 2161 C C . TYR A 1 263 ? 12.774 -13.392 -20.887 1.00 87.12 263 TYR A C 1
ATOM 2163 O O . TYR A 1 263 ? 13.330 -12.940 -19.888 1.00 87.12 263 TYR A O 1
ATOM 2171 N N . GLY A 1 264 ? 11.691 -12.810 -21.414 1.00 90.25 264 GLY A N 1
ATOM 2172 C CA . GLY A 1 264 ? 11.039 -11.627 -20.851 1.00 90.25 264 GLY A CA 1
ATOM 2173 C C . GLY A 1 264 ? 11.634 -10.295 -21.322 1.00 90.25 264 GLY A C 1
ATOM 2174 O O . GLY A 1 264 ? 12.687 -10.238 -21.969 1.00 90.25 264 GLY A O 1
ATOM 2175 N N . THR A 1 265 ? 10.940 -9.194 -21.022 1.00 90.56 265 THR A N 1
ATOM 2176 C CA . THR A 1 265 ? 11.371 -7.844 -21.427 1.00 90.56 265 THR A CA 1
ATOM 2177 C C . THR A 1 265 ? 12.633 -7.375 -20.702 1.00 90.56 265 THR A C 1
ATOM 2179 O O . THR A 1 265 ? 13.442 -6.670 -21.305 1.00 90.56 265 THR A O 1
ATOM 2182 N N . GLU A 1 266 ? 12.873 -7.817 -19.465 1.00 92.44 266 GLU A N 1
ATOM 2183 C CA . GLU A 1 266 ? 14.070 -7.476 -18.681 1.00 92.44 266 GLU A CA 1
ATOM 2184 C C . GLU A 1 266 ? 15.351 -7.962 -19.372 1.00 92.44 266 GLU A C 1
ATOM 2186 O O . GLU A 1 266 ? 16.284 -7.182 -19.601 1.00 92.44 266 GLU A O 1
ATOM 2191 N N . ALA A 1 267 ? 15.373 -9.236 -19.772 1.00 90.62 267 ALA A N 1
ATOM 2192 C CA . ALA A 1 267 ? 16.485 -9.831 -20.504 1.00 90.62 267 ALA A CA 1
ATOM 2193 C C . ALA A 1 267 ? 16.629 -9.209 -21.901 1.00 90.62 267 ALA A C 1
ATOM 2195 O O . ALA A 1 267 ? 17.747 -8.919 -22.341 1.00 90.62 267 ALA A O 1
ATOM 2196 N N . ALA A 1 268 ? 15.504 -8.938 -22.571 1.00 91.19 268 ALA A N 1
ATOM 2197 C CA . ALA A 1 268 ? 15.476 -8.303 -23.884 1.00 91.19 268 ALA A CA 1
ATOM 2198 C C . ALA A 1 268 ? 16.116 -6.904 -23.879 1.00 91.19 268 ALA A C 1
ATOM 2200 O O . ALA A 1 268 ? 16.888 -6.573 -24.782 1.00 91.19 268 ALA A O 1
ATOM 2201 N N . ILE A 1 269 ? 15.836 -6.092 -22.852 1.00 92.06 269 ILE A N 1
ATOM 2202 C CA . ILE A 1 269 ? 16.433 -4.762 -22.672 1.00 92.06 269 ILE A CA 1
ATOM 2203 C C . ILE A 1 269 ? 17.953 -4.882 -22.534 1.00 92.06 269 ILE A C 1
ATOM 2205 O O . ILE A 1 269 ? 18.685 -4.195 -23.246 1.00 92.06 269 ILE A O 1
ATOM 2209 N N . ASN A 1 270 ? 18.441 -5.784 -21.677 1.00 91.69 270 ASN A N 1
ATOM 2210 C CA . ASN A 1 270 ? 19.878 -5.988 -21.475 1.00 91.69 270 ASN A CA 1
ATOM 2211 C C . ASN A 1 270 ? 20.580 -6.453 -22.763 1.00 91.69 270 ASN A C 1
ATOM 2213 O O . ASN A 1 270 ? 21.653 -5.945 -23.100 1.00 91.69 270 ASN A O 1
ATOM 2217 N N . ALA A 1 271 ? 19.953 -7.366 -23.512 1.00 90.25 271 ALA A N 1
ATOM 2218 C CA . ALA A 1 271 ? 20.462 -7.835 -24.798 1.00 90.25 271 ALA A CA 1
ATOM 2219 C C . ALA A 1 271 ? 20.557 -6.696 -25.825 1.00 90.25 271 ALA A C 1
ATOM 2221 O O . ALA A 1 271 ? 21.569 -6.562 -26.510 1.00 90.25 271 ALA A O 1
ATOM 2222 N N . VAL A 1 272 ? 19.543 -5.828 -25.899 1.00 89.94 272 VAL A N 1
ATOM 2223 C CA . VAL A 1 272 ? 19.552 -4.674 -26.810 1.00 89.94 272 VAL A CA 1
ATOM 2224 C C . VAL A 1 272 ? 20.566 -3.609 -26.405 1.00 89.94 272 VAL A C 1
ATOM 2226 O O . VAL A 1 272 ? 21.182 -3.015 -27.287 1.00 89.94 272 VAL A O 1
ATOM 2229 N N . ILE A 1 273 ? 20.783 -3.375 -25.108 1.00 90.50 273 ILE A N 1
ATOM 2230 C CA . ILE A 1 273 ? 21.854 -2.484 -24.631 1.00 90.50 273 ILE A CA 1
ATOM 2231 C C . ILE A 1 273 ? 23.208 -2.981 -25.134 1.00 90.50 273 ILE A C 1
ATOM 2233 O O . ILE A 1 273 ? 23.942 -2.221 -25.763 1.00 90.50 273 ILE A O 1
ATOM 2237 N N . PHE A 1 274 ? 23.503 -4.263 -24.915 1.00 89.06 274 PHE A N 1
ATOM 2238 C CA . PHE A 1 274 ? 24.747 -4.882 -25.364 1.00 89.06 274 PHE A CA 1
ATOM 2239 C C . PHE A 1 274 ? 24.910 -4.808 -26.888 1.00 89.06 274 PHE A C 1
ATOM 2241 O O . PHE A 1 274 ? 25.964 -4.410 -27.386 1.00 89.06 274 PHE A O 1
ATOM 2248 N N . ASP A 1 275 ? 23.853 -5.119 -27.641 1.00 85.44 275 ASP A N 1
ATOM 2249 C CA . ASP A 1 275 ? 23.857 -5.029 -29.101 1.00 85.44 275 ASP A CA 1
ATOM 2250 C C . ASP A 1 275 ? 24.123 -3.599 -29.591 1.00 85.44 275 ASP A C 1
ATOM 2252 O O . ASP A 1 275 ? 24.939 -3.400 -30.492 1.00 85.44 275 ASP A O 1
ATOM 2256 N N . CYS A 1 276 ? 23.463 -2.597 -29.005 1.00 85.62 276 CYS A N 1
ATOM 2257 C CA . CYS A 1 276 ? 23.623 -1.191 -29.374 1.00 85.62 276 CYS A CA 1
ATOM 2258 C C . CYS A 1 276 ? 25.021 -0.650 -29.047 1.00 85.62 276 CYS A C 1
ATOM 2260 O O . CYS A 1 276 ? 25.575 0.085 -29.868 1.00 85.62 276 CYS A O 1
ATOM 2262 N N . GLU A 1 277 ? 25.583 -1.016 -27.890 1.00 86.44 277 GLU A N 1
ATOM 2263 C CA . GLU A 1 277 ? 26.940 -0.646 -27.464 1.00 86.44 277 GLU A CA 1
ATOM 2264 C C . GLU A 1 277 ? 27.992 -1.266 -28.384 1.00 86.44 277 GLU A C 1
ATOM 2266 O O . GLU A 1 277 ? 28.808 -0.546 -28.957 1.00 86.44 277 GLU A O 1
ATOM 2271 N N . ASN A 1 278 ? 27.929 -2.581 -28.614 1.00 84.00 278 ASN A N 1
ATOM 2272 C CA . ASN A 1 278 ? 28.883 -3.277 -29.479 1.00 84.00 278 ASN A CA 1
ATOM 2273 C C . ASN A 1 278 ? 28.869 -2.733 -30.902 1.00 84.00 278 ASN A C 1
ATOM 2275 O O . ASN A 1 278 ? 29.915 -2.506 -31.503 1.00 84.00 278 ASN A O 1
ATOM 2279 N N . ARG A 1 279 ? 27.676 -2.498 -31.451 1.00 78.06 279 ARG A N 1
ATOM 2280 C CA . ARG A 1 279 ? 27.529 -1.991 -32.819 1.00 78.06 279 ARG A CA 1
ATOM 2281 C C . ARG A 1 279 ? 28.029 -0.567 -32.950 1.00 78.06 279 ARG A C 1
ATOM 2283 O O . ARG A 1 279 ? 28.607 -0.247 -33.978 1.00 78.06 279 ARG A O 1
ATOM 2290 N N . ALA A 1 280 ? 27.871 0.253 -31.914 1.00 75.56 280 ALA A N 1
ATOM 2291 C CA . ALA A 1 280 ? 28.391 1.611 -31.897 1.00 75.56 280 ALA A CA 1
ATOM 2292 C C . ALA A 1 280 ? 29.928 1.674 -32.004 1.00 75.56 280 ALA A C 1
ATOM 2294 O O . ALA A 1 280 ? 30.431 2.704 -32.446 1.00 75.56 280 ALA A O 1
ATOM 2295 N N . PHE A 1 281 ? 30.667 0.604 -31.680 1.00 75.00 281 PHE A N 1
ATOM 2296 C CA . PHE A 1 281 ? 32.120 0.531 -31.889 1.00 75.00 281 PHE A CA 1
ATOM 2297 C C . PHE A 1 281 ? 32.536 0.195 -33.330 1.00 75.00 281 PHE A C 1
ATOM 2299 O O . PHE A 1 281 ? 33.665 0.494 -33.720 1.00 75.00 281 PHE A O 1
ATOM 2306 N N . PHE A 1 282 ? 31.655 -0.402 -34.140 1.00 72.94 282 PHE A N 1
ATOM 2307 C CA . PHE A 1 282 ? 31.970 -0.773 -35.520 1.00 72.94 282 PHE A CA 1
ATOM 2308 C C . PHE A 1 282 ? 31.546 0.324 -36.502 1.00 72.94 282 PHE A C 1
ATOM 2310 O O . PHE A 1 282 ? 30.386 0.732 -36.556 1.00 72.94 282 PHE A O 1
ATOM 2317 N N . THR A 1 283 ? 32.481 0.774 -37.338 1.00 61.06 283 THR A N 1
ATOM 2318 C CA . THR A 1 283 ? 32.183 1.680 -38.454 1.00 61.06 283 THR A CA 1
ATOM 2319 C C . THR A 1 283 ? 31.756 0.865 -39.683 1.00 61.06 283 THR A C 1
ATOM 2321 O O . THR A 1 283 ? 32.308 -0.198 -39.949 1.00 61.06 283 THR A O 1
ATOM 2324 N N . ALA A 1 284 ? 30.751 1.346 -40.427 1.00 64.56 284 ALA A N 1
ATOM 2325 C CA . ALA A 1 284 ? 30.248 0.733 -41.671 1.00 64.56 284 ALA A CA 1
ATOM 2326 C C . ALA A 1 284 ? 29.542 -0.642 -41.543 1.00 64.56 284 ALA A C 1
ATOM 2328 O O . ALA A 1 284 ? 29.738 -1.541 -42.362 1.00 64.56 284 ALA A O 1
ATOM 2329 N N . LEU A 1 285 ? 28.651 -0.796 -40.559 1.00 70.19 285 LEU A N 1
ATOM 2330 C CA . LEU A 1 285 ? 27.755 -1.958 -40.484 1.00 70.19 285 LEU A CA 1
ATOM 2331 C C . LEU A 1 285 ? 26.769 -2.018 -41.673 1.00 70.19 285 LEU A C 1
ATOM 2333 O O . LEU A 1 285 ? 26.275 -0.973 -42.111 1.00 70.19 285 LEU A O 1
ATOM 2337 N N . PRO A 1 286 ? 26.404 -3.222 -42.163 1.00 72.62 286 PRO A N 1
ATOM 2338 C CA . PRO A 1 286 ? 25.377 -3.369 -43.189 1.00 72.62 286 PRO A CA 1
ATOM 2339 C C . PRO A 1 286 ? 24.032 -2.778 -42.741 1.00 72.62 286 PRO A C 1
ATOM 2341 O O . PRO A 1 286 ? 23.602 -2.950 -41.598 1.00 72.62 286 PRO A O 1
ATOM 2344 N N . LEU A 1 287 ? 23.320 -2.130 -43.669 1.00 68.69 287 LEU A N 1
ATOM 2345 C CA . LEU A 1 287 ? 22.026 -1.490 -43.396 1.00 68.69 287 LEU A CA 1
ATOM 2346 C C . LEU A 1 287 ? 20.994 -2.474 -42.815 1.00 68.69 287 LEU A C 1
ATOM 2348 O O . LEU A 1 287 ? 20.228 -2.111 -41.924 1.00 68.69 287 LEU A O 1
ATOM 2352 N N . ALA A 1 288 ? 21.011 -3.728 -43.278 1.00 73.56 288 ALA A N 1
ATOM 2353 C CA . ALA A 1 288 ? 20.143 -4.794 -42.779 1.00 73.56 288 ALA A CA 1
ATOM 2354 C C . ALA A 1 288 ? 20.338 -5.051 -41.274 1.00 73.56 288 ALA A C 1
ATOM 2356 O O . ALA A 1 288 ? 19.370 -5.260 -40.544 1.00 73.56 288 ALA A O 1
ATOM 2357 N N . THR A 1 289 ? 21.578 -4.974 -40.791 1.00 73.56 289 THR A N 1
ATOM 2358 C CA . THR A 1 289 ? 21.925 -5.205 -39.386 1.00 73.56 289 THR A CA 1
ATOM 2359 C C . THR A 1 289 ? 21.541 -4.023 -38.493 1.00 73.56 289 THR A C 1
ATOM 2361 O O . THR A 1 289 ? 21.260 -4.221 -37.316 1.00 73.56 289 THR A O 1
ATOM 2364 N N . ILE A 1 290 ? 21.506 -2.801 -39.034 1.00 70.94 290 ILE A N 1
ATOM 2365 C CA . ILE A 1 290 ? 20.983 -1.610 -38.339 1.00 70.94 290 ILE A CA 1
ATOM 2366 C C . ILE A 1 290 ? 19.449 -1.676 -38.270 1.00 70.94 290 ILE A C 1
ATOM 2368 O O . ILE A 1 290 ? 18.849 -1.386 -37.234 1.00 70.94 290 ILE A O 1
ATOM 2372 N N . TYR A 1 291 ? 18.808 -2.101 -39.361 1.00 76.88 291 TYR A N 1
ATOM 2373 C CA . TYR A 1 291 ? 17.355 -2.238 -39.438 1.00 76.88 291 TYR A CA 1
ATOM 2374 C C . TYR A 1 291 ? 16.812 -3.314 -38.487 1.00 76.88 291 TYR A C 1
ATOM 2376 O O . TYR A 1 291 ? 15.771 -3.109 -37.857 1.00 76.88 291 TYR A O 1
ATOM 2384 N N . SER A 1 292 ? 17.524 -4.434 -38.319 1.00 79.75 292 SER A N 1
ATOM 2385 C CA . SER A 1 292 ? 17.112 -5.495 -37.392 1.00 79.75 292 SER A CA 1
ATOM 2386 C C . SER A 1 292 ? 17.113 -5.036 -35.930 1.00 79.75 292 SER A C 1
ATOM 2388 O O . SER A 1 292 ? 16.163 -5.326 -35.207 1.00 79.75 292 SER A O 1
ATOM 2390 N N . VAL A 1 293 ? 18.101 -4.239 -35.508 1.00 79.25 293 VAL A N 1
ATOM 2391 C CA . VAL A 1 293 ? 18.145 -3.653 -34.153 1.00 79.25 293 VAL A CA 1
ATOM 2392 C C . VAL A 1 293 ? 16.980 -2.699 -33.933 1.00 79.25 293 VAL A C 1
ATOM 2394 O O . VAL A 1 293 ? 16.296 -2.792 -32.919 1.00 79.25 293 VAL A O 1
ATOM 2397 N N . PHE A 1 294 ? 16.707 -1.817 -34.896 1.00 81.56 294 PHE A N 1
ATOM 2398 C CA . PHE A 1 294 ? 15.583 -0.888 -34.788 1.00 81.56 294 PHE A CA 1
ATOM 2399 C C . PHE A 1 294 ? 14.242 -1.629 -34.712 1.00 81.56 294 PHE A C 1
ATOM 2401 O O . PHE A 1 294 ? 13.374 -1.274 -33.918 1.00 81.56 294 PHE A O 1
ATOM 2408 N N . THR A 1 295 ? 14.096 -2.705 -35.487 1.00 83.81 295 THR A N 1
ATOM 2409 C CA . THR A 1 295 ? 12.911 -3.569 -35.449 1.00 83.81 295 THR A CA 1
ATOM 2410 C C . THR A 1 295 ? 12.760 -4.246 -34.084 1.00 83.81 295 THR A C 1
ATOM 2412 O O . THR A 1 295 ? 11.666 -4.239 -33.523 1.00 83.81 295 THR A O 1
ATOM 2415 N N . ASN A 1 296 ? 13.849 -4.767 -33.508 1.00 85.62 296 ASN A N 1
ATOM 2416 C CA . ASN A 1 296 ? 13.843 -5.366 -32.170 1.00 85.62 296 ASN A CA 1
ATOM 2417 C C . ASN A 1 296 ? 13.492 -4.336 -31.086 1.00 85.62 296 ASN A C 1
ATOM 2419 O O . ASN A 1 296 ? 12.650 -4.612 -30.238 1.00 85.62 296 ASN A O 1
ATOM 2423 N N . VAL A 1 297 ? 14.064 -3.128 -31.147 1.00 87.31 297 VAL A N 1
ATOM 2424 C CA . VAL A 1 297 ? 13.745 -2.025 -30.223 1.00 87.31 297 VAL A CA 1
ATOM 2425 C C . VAL A 1 297 ? 12.264 -1.656 -30.301 1.00 87.31 297 VAL A C 1
ATOM 2427 O O . VAL A 1 297 ? 11.615 -1.522 -29.268 1.00 87.31 297 VAL A O 1
ATOM 2430 N N . MET A 1 298 ? 11.706 -1.524 -31.507 1.00 86.81 298 MET A N 1
ATOM 2431 C CA . MET A 1 298 ? 10.287 -1.201 -31.695 1.00 86.81 298 MET A CA 1
ATOM 2432 C C . MET A 1 298 ? 9.367 -2.295 -31.141 1.00 86.81 298 MET A C 1
ATOM 2434 O O . MET A 1 298 ? 8.350 -1.978 -30.525 1.00 86.81 298 MET A O 1
ATOM 2438 N N . LYS A 1 299 ? 9.734 -3.571 -31.312 1.00 88.44 299 LYS A N 1
ATOM 2439 C CA . LYS A 1 299 ? 8.991 -4.702 -30.739 1.00 88.44 299 LYS A CA 1
ATOM 2440 C C . LYS A 1 299 ? 9.038 -4.695 -29.211 1.00 88.44 299 LYS A C 1
ATOM 2442 O O . LYS A 1 299 ? 7.987 -4.728 -28.584 1.00 88.44 299 LYS A O 1
ATOM 2447 N N . ILE A 1 300 ? 10.219 -4.537 -28.612 1.00 90.44 300 ILE A N 1
ATOM 2448 C CA . ILE A 1 300 ? 10.368 -4.440 -27.149 1.00 90.44 300 ILE A CA 1
ATOM 2449 C C . ILE A 1 300 ? 9.580 -3.243 -26.600 1.00 90.44 300 ILE A C 1
ATOM 2451 O O . ILE A 1 300 ? 8.920 -3.355 -25.576 1.00 90.44 300 ILE A O 1
ATOM 2455 N N . GLN A 1 301 ? 9.572 -2.105 -27.299 1.00 90.50 301 GLN A N 1
ATOM 2456 C CA . GLN A 1 301 ? 8.761 -0.951 -26.901 1.00 90.50 301 GLN A CA 1
ATOM 2457 C C . GLN A 1 301 ? 7.258 -1.207 -26.952 1.00 90.50 301 GLN A C 1
ATOM 2459 O O . GLN A 1 301 ? 6.531 -0.667 -26.119 1.00 90.50 301 GLN A O 1
ATOM 2464 N N . SER A 1 302 ? 6.792 -1.980 -27.933 1.00 90.31 302 SER A N 1
ATOM 2465 C CA . SER A 1 302 ? 5.395 -2.404 -28.005 1.00 90.31 302 SER A CA 1
ATOM 2466 C C . SER A 1 302 ? 5.032 -3.260 -26.793 1.00 90.31 302 SER A C 1
ATOM 2468 O O . SER A 1 302 ? 4.012 -3.000 -26.158 1.00 90.31 302 SER A O 1
ATOM 2470 N N . GLU A 1 303 ? 5.894 -4.207 -26.417 1.00 91.50 303 GLU A N 1
ATOM 2471 C CA . GLU A 1 303 ? 5.675 -5.055 -25.239 1.00 91.50 303 GLU A CA 1
ATOM 2472 C C . GLU A 1 303 ? 5.712 -4.262 -23.933 1.00 91.50 303 GLU A C 1
ATOM 2474 O O . GLU A 1 303 ? 4.768 -4.346 -23.155 1.00 91.50 303 GLU A O 1
ATOM 2479 N N . ILE A 1 304 ? 6.700 -3.381 -23.742 1.00 91.56 304 ILE A N 1
ATOM 2480 C CA . ILE A 1 304 ? 6.756 -2.469 -22.585 1.00 91.56 304 ILE A CA 1
ATOM 2481 C C . ILE A 1 304 ? 5.495 -1.598 -22.501 1.00 91.56 304 ILE A C 1
ATOM 2483 O O . ILE A 1 304 ? 5.029 -1.263 -21.416 1.00 91.56 304 ILE A O 1
ATOM 2487 N N . ASN A 1 305 ? 4.909 -1.212 -23.638 1.00 91.75 305 ASN A N 1
ATOM 2488 C CA . ASN A 1 305 ? 3.663 -0.454 -23.643 1.00 91.75 305 ASN A CA 1
ATOM 2489 C C . ASN A 1 305 ? 2.460 -1.305 -23.207 1.00 91.75 305 ASN A C 1
ATOM 2491 O O . ASN A 1 305 ? 1.577 -0.796 -22.522 1.00 91.75 305 ASN A O 1
ATOM 2495 N N . GLN A 1 306 ? 2.414 -2.584 -23.585 1.00 91.56 306 GLN A N 1
ATOM 2496 C CA . GLN A 1 306 ? 1.400 -3.506 -23.070 1.00 91.56 306 GLN A CA 1
ATOM 2497 C C . GLN A 1 306 ? 1.591 -3.746 -21.568 1.00 91.56 306 GLN A C 1
ATOM 2499 O O . GLN A 1 306 ? 0.621 -3.687 -20.818 1.00 91.56 306 GLN A O 1
ATOM 2504 N N . GLU A 1 307 ? 2.831 -3.944 -21.122 1.00 92.25 307 GLU A N 1
ATOM 2505 C CA . GLU A 1 307 ? 3.186 -4.080 -19.706 1.00 92.25 307 GLU A CA 1
ATOM 2506 C C . GLU A 1 307 ? 2.818 -2.833 -18.902 1.00 92.25 307 GLU A C 1
ATOM 2508 O O . GLU A 1 307 ? 2.277 -2.964 -17.814 1.00 92.25 307 GLU A O 1
ATOM 2513 N N . PHE A 1 308 ? 3.011 -1.628 -19.448 1.00 92.88 308 PHE A N 1
ATOM 2514 C CA . PHE A 1 308 ? 2.561 -0.382 -18.824 1.00 92.88 308 PHE A CA 1
ATOM 2515 C C . PHE A 1 308 ? 1.038 -0.349 -18.626 1.00 92.88 308 PHE A C 1
ATOM 2517 O O . PHE A 1 308 ? 0.559 0.029 -17.559 1.00 92.88 308 PHE A O 1
ATOM 2524 N N . LEU A 1 309 ? 0.267 -0.749 -19.643 1.00 93.25 309 LEU A N 1
ATOM 2525 C CA . LEU A 1 309 ? -1.198 -0.781 -19.559 1.00 93.25 309 LEU A CA 1
ATOM 2526 C C . LEU A 1 309 ? -1.690 -1.837 -18.561 1.00 93.25 309 LEU A C 1
ATOM 2528 O O . LEU A 1 309 ? -2.646 -1.583 -17.827 1.00 93.25 309 LEU A O 1
ATOM 2532 N N . LEU A 1 310 ? -1.031 -2.999 -18.521 1.00 92.44 310 LEU A N 1
ATOM 2533 C CA . LEU A 1 310 ? -1.284 -4.036 -17.521 1.00 92.44 310 LEU A CA 1
ATOM 2534 C C . LEU A 1 310 ? -0.927 -3.536 -16.121 1.00 92.44 310 LEU A C 1
ATOM 2536 O O . LEU A 1 310 ? -1.760 -3.609 -15.229 1.00 92.44 310 LEU A O 1
ATOM 2540 N N . ALA A 1 311 ? 0.243 -2.923 -15.940 1.00 92.25 311 ALA A N 1
ATOM 2541 C CA . ALA A 1 311 ? 0.674 -2.350 -14.670 1.00 92.25 311 ALA A CA 1
ATOM 2542 C C . ALA A 1 311 ? -0.298 -1.285 -14.150 1.00 92.25 311 ALA A C 1
ATOM 2544 O O . ALA A 1 311 ? -0.607 -1.274 -12.960 1.00 92.25 311 ALA A O 1
ATOM 2545 N N . ASP A 1 312 ? -0.822 -0.407 -15.012 1.00 93.12 312 ASP A N 1
ATOM 2546 C CA . ASP A 1 312 ? -1.810 0.595 -14.599 1.00 93.12 312 ASP A CA 1
ATOM 2547 C C . ASP A 1 312 ? -3.127 -0.046 -14.148 1.00 93.12 312 ASP A C 1
ATOM 2549 O O . ASP A 1 312 ? -3.690 0.365 -13.133 1.00 93.12 312 ASP A O 1
ATOM 2553 N N . ARG A 1 313 ? -3.605 -1.068 -14.866 1.00 92.94 313 ARG A N 1
ATOM 2554 C CA . ARG A 1 313 ? -4.828 -1.793 -14.500 1.00 92.94 313 ARG A CA 1
ATOM 2555 C C . ARG A 1 313 ? -4.645 -2.606 -13.219 1.00 92.94 313 ARG A C 1
ATOM 2557 O O . ARG A 1 313 ? -5.450 -2.480 -12.302 1.00 92.94 313 ARG A O 1
ATOM 2564 N N . ASP A 1 314 ? -3.590 -3.405 -13.152 1.00 89.31 314 ASP A N 1
ATOM 2565 C CA . ASP A 1 314 ? -3.338 -4.344 -12.063 1.00 89.31 314 ASP A CA 1
ATOM 2566 C C . ASP A 1 314 ? -3.046 -3.612 -10.760 1.00 89.31 314 ASP A C 1
ATOM 2568 O O . ASP A 1 314 ? -3.623 -3.949 -9.731 1.00 89.31 314 ASP A O 1
ATOM 2572 N N . SER A 1 315 ? -2.226 -2.556 -10.801 1.00 89.56 315 SER A N 1
ATOM 2573 C CA . SER A 1 315 ? -1.951 -1.743 -9.611 1.00 89.56 315 SER A CA 1
ATOM 2574 C C . SER A 1 315 ? -3.214 -1.072 -9.065 1.00 89.56 315 SER A C 1
ATOM 2576 O O . SER A 1 315 ? -3.402 -1.033 -7.852 1.00 89.56 315 SER A O 1
ATOM 2578 N N . LYS A 1 316 ? -4.110 -0.579 -9.935 1.00 91.44 316 LYS A N 1
ATOM 2579 C CA . LYS A 1 316 ? -5.407 -0.018 -9.519 1.00 91.44 316 LYS A CA 1
ATOM 2580 C C . LYS A 1 316 ? -6.307 -1.075 -8.895 1.00 91.44 316 LYS A C 1
ATOM 2582 O O . LYS A 1 316 ? -6.880 -0.818 -7.843 1.00 91.44 316 LYS A O 1
ATOM 2587 N N . ASN A 1 317 ? -6.415 -2.243 -9.524 1.00 92.31 317 ASN A N 1
ATOM 2588 C CA . ASN A 1 317 ? -7.228 -3.339 -9.004 1.00 92.31 317 ASN A CA 1
ATOM 2589 C C . ASN A 1 317 ? -6.714 -3.795 -7.638 1.00 92.31 317 ASN A C 1
ATOM 2591 O O . ASN A 1 317 ? -7.490 -3.881 -6.703 1.00 92.31 317 ASN A O 1
ATOM 2595 N N . LEU A 1 318 ? -5.400 -3.960 -7.484 1.00 89.88 318 LEU A N 1
ATOM 2596 C CA . LEU A 1 318 ? -4.787 -4.397 -6.232 1.00 89.88 318 LEU A CA 1
ATOM 2597 C C . LEU A 1 318 ? -4.991 -3.366 -5.103 1.00 89.88 318 LEU A C 1
ATOM 2599 O O . LEU A 1 318 ? -5.248 -3.744 -3.959 1.00 89.88 318 LEU A O 1
ATOM 2603 N N . ILE A 1 319 ? -4.937 -2.064 -5.410 1.00 90.06 319 ILE A N 1
ATOM 2604 C CA . ILE A 1 319 ? -5.293 -1.001 -4.453 1.00 90.06 319 ILE A CA 1
ATOM 2605 C C . ILE A 1 319 ? -6.782 -1.077 -4.086 1.00 90.06 319 ILE A C 1
ATOM 2607 O O . ILE A 1 319 ? -7.110 -1.058 -2.901 1.00 90.06 319 ILE A O 1
ATOM 2611 N N . ASN A 1 320 ? -7.674 -1.203 -5.072 1.00 91.88 320 ASN A N 1
ATOM 2612 C CA . ASN A 1 320 ? -9.116 -1.302 -4.836 1.00 91.88 320 ASN A CA 1
ATOM 2613 C C . ASN A 1 320 ? -9.476 -2.541 -4.007 1.00 91.88 320 ASN A C 1
ATOM 2615 O O . ASN A 1 320 ? -10.221 -2.413 -3.046 1.00 91.88 320 ASN A O 1
ATOM 2619 N N . ASP A 1 321 ? -8.873 -3.696 -4.287 1.00 91.56 321 ASP A N 1
ATOM 2620 C CA . ASP A 1 321 ? -9.091 -4.932 -3.534 1.00 91.56 321 ASP A CA 1
ATOM 2621 C C . ASP A 1 321 ? -8.688 -4.770 -2.058 1.00 91.56 321 ASP A C 1
ATOM 2623 O O . ASP A 1 321 ? -9.377 -5.252 -1.158 1.00 91.56 321 ASP A O 1
ATOM 2627 N N . ASN A 1 322 ? -7.589 -4.055 -1.778 1.00 90.44 322 ASN A N 1
ATOM 2628 C CA . ASN A 1 322 ? -7.185 -3.756 -0.400 1.00 90.44 322 ASN A CA 1
ATOM 2629 C C . ASN A 1 322 ? -8.141 -2.767 0.281 1.00 90.44 322 ASN A C 1
ATOM 2631 O O . ASN A 1 322 ? -8.438 -2.932 1.466 1.00 90.44 322 ASN A O 1
ATOM 2635 N N . LEU A 1 323 ? -8.645 -1.766 -0.443 1.00 90.69 323 LEU A N 1
ATOM 2636 C CA . LEU A 1 323 ? -9.656 -0.843 0.078 1.00 90.69 323 LEU A CA 1
ATOM 2637 C C . LEU A 1 323 ? -10.973 -1.570 0.378 1.00 90.69 323 LEU A C 1
ATOM 2639 O O . LEU A 1 323 ? -11.517 -1.421 1.472 1.00 90.69 323 LEU A O 1
ATOM 2643 N N . ASP A 1 324 ? -11.440 -2.419 -0.533 1.00 92.50 324 ASP A N 1
ATOM 2644 C CA . ASP A 1 324 ? -12.642 -3.236 -0.362 1.00 92.50 324 ASP A CA 1
ATOM 2645 C C . ASP A 1 324 ? -12.486 -4.226 0.797 1.00 92.50 324 ASP A C 1
ATOM 2647 O O . ASP A 1 324 ? -13.426 -4.456 1.565 1.00 92.50 324 ASP A O 1
ATOM 2651 N N . PHE A 1 325 ? -11.281 -4.763 0.998 1.00 91.56 325 PHE A N 1
ATOM 2652 C CA . PHE A 1 325 ? -10.958 -5.590 2.155 1.00 91.56 325 PHE A CA 1
ATOM 2653 C C . PHE A 1 325 ? -11.032 -4.803 3.472 1.00 91.56 325 PHE A C 1
ATOM 2655 O O . PHE A 1 325 ? -11.620 -5.291 4.441 1.00 91.56 325 PHE A O 1
ATOM 2662 N N . ILE A 1 326 ? -10.512 -3.570 3.513 1.00 91.44 326 ILE A N 1
ATOM 2663 C CA . ILE A 1 326 ? -10.630 -2.677 4.680 1.00 91.44 326 ILE A CA 1
ATOM 2664 C C . ILE A 1 326 ? -12.103 -2.369 4.974 1.00 91.44 326 ILE A C 1
ATOM 2666 O O . ILE A 1 326 ? -12.530 -2.463 6.129 1.00 91.44 326 ILE A O 1
ATOM 2670 N N . ILE A 1 327 ? -12.897 -2.052 3.948 1.00 92.25 327 ILE A N 1
ATOM 2671 C CA . ILE A 1 327 ? -14.337 -1.791 4.086 1.00 92.25 327 ILE A CA 1
ATOM 2672 C C . ILE A 1 327 ? -15.054 -3.037 4.621 1.00 92.25 327 ILE A C 1
ATOM 2674 O O . ILE A 1 327 ? -15.845 -2.945 5.560 1.00 92.25 327 ILE A O 1
ATOM 2678 N N . SER A 1 328 ? -14.738 -4.214 4.081 1.00 93.69 328 SER A N 1
ATOM 2679 C CA . SER A 1 328 ? -15.343 -5.483 4.495 1.00 93.69 328 SER A CA 1
ATOM 2680 C C . SER A 1 328 ? -15.020 -5.824 5.951 1.00 93.69 328 SER A C 1
ATOM 2682 O O . SER A 1 328 ? -15.922 -6.160 6.720 1.00 93.69 328 SER A O 1
ATOM 2684 N N . ILE A 1 329 ? -13.758 -5.674 6.370 1.00 93.06 329 ILE A N 1
ATOM 2685 C CA . ILE A 1 329 ? -13.352 -5.851 7.772 1.00 93.06 329 ILE A CA 1
ATOM 2686 C C . ILE A 1 329 ? -14.078 -4.855 8.673 1.00 93.06 329 ILE A C 1
ATOM 2688 O O . ILE A 1 329 ? -14.568 -5.246 9.730 1.00 93.06 329 ILE A O 1
ATOM 2692 N N . THR A 1 330 ? -14.185 -3.593 8.250 1.00 91.69 330 THR A N 1
ATOM 2693 C CA . THR A 1 330 ? -14.913 -2.555 8.989 1.00 91.69 330 THR A CA 1
ATOM 2694 C C . THR A 1 330 ? -16.365 -2.967 9.214 1.00 91.69 330 THR A C 1
ATOM 2696 O O . THR A 1 330 ? -16.840 -2.955 10.347 1.00 91.69 330 THR A O 1
ATOM 2699 N N . ALA A 1 331 ? -17.057 -3.405 8.160 1.00 94.06 331 ALA A N 1
ATOM 2700 C CA . ALA A 1 331 ? -18.452 -3.824 8.232 1.00 94.06 331 ALA A CA 1
ATOM 2701 C C . ALA A 1 331 ? -18.652 -5.040 9.153 1.00 94.06 331 ALA A C 1
ATOM 2703 O O . ALA A 1 331 ? -19.530 -5.024 10.018 1.00 94.06 331 ALA A O 1
ATOM 2704 N N . VAL A 1 332 ? -17.811 -6.071 9.014 1.00 94.25 332 VAL A N 1
ATOM 2705 C CA . VAL A 1 332 ? -17.854 -7.273 9.865 1.00 94.25 332 VAL A CA 1
ATOM 2706 C C . VAL A 1 332 ? -17.576 -6.916 11.323 1.00 94.25 332 VAL A C 1
ATOM 2708 O O . VAL A 1 332 ? -18.272 -7.385 12.224 1.00 94.25 332 VAL A O 1
ATOM 2711 N N . TYR A 1 333 ? -16.594 -6.052 11.567 1.00 93.12 333 TYR A N 1
ATOM 2712 C CA . TYR A 1 333 ? -16.230 -5.617 12.906 1.00 93.12 333 TYR A CA 1
ATOM 2713 C C . TYR A 1 333 ? -17.341 -4.785 13.565 1.00 93.12 333 TYR A C 1
ATOM 2715 O O . TYR A 1 333 ? -17.707 -5.032 14.717 1.00 93.12 333 TYR A O 1
ATOM 2723 N N . SER A 1 334 ? -17.952 -3.854 12.828 1.00 91.56 334 SER A N 1
ATOM 2724 C CA . SER A 1 334 ? -19.115 -3.095 13.293 1.00 91.56 334 SER A CA 1
ATOM 2725 C C . SER A 1 334 ? -20.309 -4.001 13.600 1.00 91.56 334 SER A C 1
ATOM 2727 O O . SER A 1 334 ? -20.941 -3.835 14.644 1.00 91.56 334 SER A O 1
ATOM 2729 N N . ALA A 1 335 ? -20.592 -4.994 12.752 1.00 94.00 335 ALA A N 1
ATOM 2730 C CA . ALA A 1 335 ? -21.644 -5.976 13.005 1.00 94.00 335 ALA A CA 1
ATOM 2731 C C . ALA A 1 335 ? -21.356 -6.812 14.266 1.00 94.00 335 ALA A C 1
ATOM 2733 O O . ALA A 1 335 ? -22.251 -7.028 15.083 1.00 94.00 335 ALA A O 1
ATOM 2734 N N . ALA A 1 336 ? -20.101 -7.224 14.475 1.00 92.12 336 ALA A N 1
ATOM 2735 C CA . ALA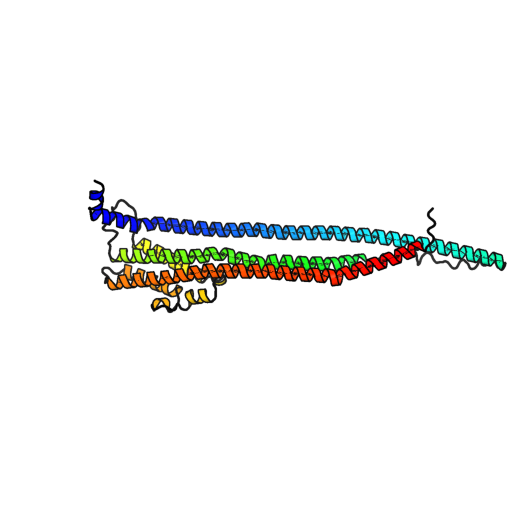 A 1 336 ? -19.687 -7.953 15.671 1.00 92.12 336 ALA A CA 1
ATOM 2736 C C . ALA A 1 336 ? -19.848 -7.113 16.949 1.00 92.12 336 ALA A C 1
ATOM 2738 O O . ALA A 1 336 ? -20.361 -7.616 17.950 1.00 92.12 336 ALA A O 1
ATOM 2739 N N . LEU A 1 337 ? -19.480 -5.826 16.921 1.00 90.00 337 LEU A N 1
ATOM 2740 C CA . LEU A 1 337 ? -19.714 -4.910 18.043 1.00 90.00 337 LEU A CA 1
ATOM 2741 C C . LEU A 1 337 ? -21.205 -4.709 18.327 1.00 90.00 337 LEU A C 1
ATOM 2743 O O . LEU A 1 337 ? -21.605 -4.661 19.491 1.00 90.00 337 LEU A O 1
ATOM 2747 N N . PHE A 1 338 ? -22.029 -4.628 17.281 1.00 91.62 338 PHE A N 1
ATOM 2748 C CA . PHE A 1 338 ? -23.478 -4.521 17.420 1.00 91.62 338 PHE A CA 1
ATOM 2749 C C . PHE A 1 338 ? -24.057 -5.775 18.087 1.00 91.62 338 PHE A C 1
ATOM 2751 O O . PHE A 1 338 ? -24.775 -5.675 19.080 1.00 91.62 338 PHE A O 1
ATOM 2758 N N . LEU A 1 339 ? -23.670 -6.968 17.630 1.00 91.56 339 LEU A N 1
ATOM 2759 C CA . LEU A 1 339 ? -24.072 -8.230 18.259 1.00 91.56 339 LEU A CA 1
ATOM 2760 C C . LEU A 1 339 ? -23.618 -8.316 19.720 1.00 91.56 339 LEU A C 1
ATOM 2762 O O . LEU A 1 339 ? -24.394 -8.715 20.586 1.00 91.56 339 LEU A O 1
ATOM 2766 N N . LEU A 1 340 ? -22.390 -7.887 20.019 1.00 88.38 340 LEU A N 1
ATOM 2767 C CA . LEU A 1 340 ? -21.869 -7.845 21.383 1.00 88.38 340 LEU A CA 1
ATOM 2768 C C . LEU A 1 340 ? -22.721 -6.917 22.268 1.00 88.38 340 LEU A C 1
ATOM 2770 O O . LEU A 1 340 ? -23.067 -7.284 23.393 1.00 88.38 340 LEU A O 1
ATOM 2774 N N . TYR A 1 341 ? -23.136 -5.757 21.755 1.00 88.06 341 TYR A N 1
ATOM 2775 C CA . TYR A 1 341 ? -24.056 -4.861 22.454 1.00 88.06 341 TYR A CA 1
ATOM 2776 C C . TYR A 1 341 ? -25.406 -5.528 22.770 1.00 88.06 341 TYR A C 1
ATOM 2778 O O . TYR A 1 341 ? -25.809 -5.559 23.936 1.00 88.06 341 TYR A O 1
ATOM 2786 N N . PHE A 1 342 ? -26.071 -6.122 21.774 1.00 89.44 342 PHE A N 1
ATOM 2787 C CA . PHE A 1 342 ? -27.391 -6.741 21.954 1.00 89.44 342 PHE A CA 1
ATOM 2788 C C . PHE A 1 342 ? -27.360 -7.990 22.838 1.00 89.44 342 PHE A C 1
ATOM 2790 O O . PHE A 1 342 ? -28.208 -8.154 23.714 1.00 89.44 342 PHE A O 1
ATOM 2797 N N . CYS A 1 343 ? -26.389 -8.878 22.639 1.00 88.44 343 CYS A N 1
ATOM 2798 C CA . CYS A 1 343 ? -26.342 -10.142 23.367 1.00 88.44 343 CYS A CA 1
ATOM 2799 C C . CYS A 1 343 ? -25.801 -9.977 24.789 1.00 88.44 343 CYS A C 1
ATOM 2801 O O . CYS A 1 343 ? -26.275 -10.653 25.695 1.00 88.44 343 CYS A O 1
ATOM 2803 N N . TYR A 1 344 ? -24.818 -9.097 25.008 1.00 85.31 344 TYR A N 1
ATOM 2804 C CA . TYR A 1 344 ? -24.117 -9.024 26.292 1.00 85.31 344 TYR A CA 1
ATOM 2805 C C . TYR A 1 344 ? -24.524 -7.820 27.143 1.00 85.31 344 TYR A C 1
ATOM 2807 O O . TYR A 1 344 ? -24.802 -7.972 28.337 1.00 85.31 344 TYR A O 1
ATOM 2815 N N . TYR A 1 345 ? -24.555 -6.619 26.559 1.00 82.88 345 TYR A N 1
ATOM 2816 C CA . TYR A 1 345 ? -24.821 -5.398 27.323 1.00 82.88 345 TYR A CA 1
ATOM 2817 C C . TYR A 1 345 ? -26.304 -5.171 27.555 1.00 82.88 345 TYR A C 1
ATOM 2819 O O . TYR A 1 345 ? -26.685 -4.893 28.688 1.00 82.88 345 TYR A O 1
ATOM 2827 N N . LEU A 1 346 ? -27.143 -5.326 26.531 1.00 85.88 346 LEU A N 1
ATOM 2828 C CA . LEU A 1 346 ? -28.582 -5.097 26.661 1.00 85.88 346 LEU A CA 1
ATOM 2829 C C . LEU A 1 346 ? -29.205 -6.027 27.710 1.00 85.88 346 LEU A C 1
ATOM 2831 O O . LEU A 1 346 ? -29.923 -5.572 28.597 1.00 85.88 346 LEU A O 1
ATOM 2835 N N . GLN A 1 347 ? -28.859 -7.319 27.673 1.00 85.25 347 GLN A N 1
ATOM 2836 C CA . GLN A 1 347 ? -29.314 -8.283 28.679 1.00 85.25 347 GLN A CA 1
ATOM 2837 C C . GLN A 1 347 ? -28.884 -7.884 30.095 1.00 85.25 347 GLN A C 1
ATOM 2839 O O . GLN A 1 347 ? -29.659 -7.987 31.045 1.00 85.25 347 GLN A O 1
ATOM 2844 N N . TYR A 1 348 ? -27.652 -7.396 30.237 1.00 82.31 348 TYR A N 1
ATOM 2845 C CA . TYR A 1 348 ? -27.137 -6.945 31.519 1.00 82.31 348 TYR A CA 1
ATOM 2846 C C . TYR A 1 348 ? -27.839 -5.678 32.019 1.00 82.31 348 TYR A C 1
ATOM 2848 O O . TYR A 1 348 ? -28.227 -5.635 33.183 1.00 82.31 348 TYR A O 1
ATOM 2856 N N . PHE A 1 349 ? -28.052 -4.678 31.162 1.00 79.75 349 PHE A N 1
ATOM 2857 C CA . PHE A 1 349 ? -28.793 -3.472 31.531 1.00 79.75 349 PHE A CA 1
ATOM 2858 C C . PHE A 1 349 ? -30.224 -3.804 31.957 1.00 79.75 349 PHE A C 1
ATOM 2860 O O . PHE A 1 349 ? -30.650 -3.342 33.011 1.00 79.75 349 PHE A O 1
ATOM 2867 N N . ASN A 1 350 ? -30.922 -4.679 31.228 1.00 82.94 350 ASN A N 1
ATOM 2868 C CA . ASN A 1 350 ? -32.273 -5.113 31.595 1.00 82.94 350 ASN A CA 1
ATOM 2869 C C . ASN A 1 350 ? -32.307 -5.814 32.962 1.00 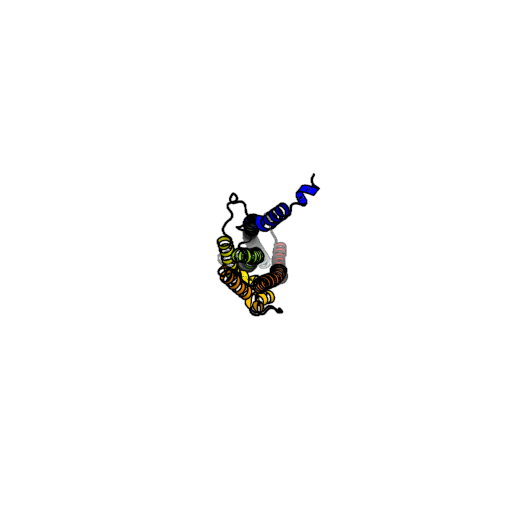82.94 350 ASN A C 1
ATOM 2871 O O . ASN A 1 350 ? -33.189 -5.544 33.775 1.00 82.94 350 ASN A O 1
ATOM 2875 N N . TYR A 1 351 ? -31.322 -6.671 33.254 1.00 80.31 351 TYR A N 1
ATOM 2876 C CA . TYR A 1 351 ? -31.199 -7.301 34.571 1.00 80.31 351 TYR A CA 1
ATOM 2877 C C . TYR A 1 351 ? -31.010 -6.266 35.692 1.00 80.31 351 TYR A C 1
ATOM 2879 O O . TYR A 1 351 ? -31.609 -6.387 36.760 1.00 80.31 351 TYR A O 1
ATOM 2887 N N . GLN A 1 352 ? -30.196 -5.237 35.452 1.00 76.56 352 GLN A N 1
ATOM 2888 C CA . GLN A 1 352 ? -29.918 -4.191 36.439 1.00 76.56 352 GLN A CA 1
ATOM 2889 C C . GLN A 1 352 ? -31.116 -3.264 36.652 1.00 76.56 352 GLN A C 1
ATOM 2891 O O . GLN A 1 352 ? -31.404 -2.925 37.796 1.00 76.56 352 GLN A O 1
ATOM 2896 N N . ILE A 1 353 ? -31.851 -2.922 35.590 1.00 81.50 353 ILE A N 1
ATOM 2897 C CA . ILE A 1 353 ? -33.108 -2.164 35.678 1.00 81.50 353 ILE A CA 1
ATOM 2898 C C . ILE A 1 353 ? -34.118 -2.931 36.534 1.00 81.50 353 ILE A C 1
ATOM 2900 O O . ILE A 1 353 ? -34.606 -2.394 37.522 1.00 81.50 353 ILE A O 1
ATOM 2904 N N . HIS A 1 354 ? -34.335 -4.222 36.260 1.00 80.81 354 HIS A N 1
ATOM 2905 C CA . HIS A 1 354 ? -35.236 -5.041 37.076 1.00 80.81 354 HIS A CA 1
ATOM 2906 C C . HIS A 1 354 ? -34.802 -5.161 38.542 1.00 80.81 354 HIS A C 1
ATOM 2908 O O . HIS A 1 354 ? -35.646 -5.234 39.436 1.00 80.81 354 HIS A O 1
ATOM 2914 N N . HIS A 1 355 ? -33.497 -5.203 38.814 1.00 74.06 355 HIS A N 1
ATOM 2915 C CA . HIS A 1 355 ? -32.989 -5.187 40.184 1.00 74.06 355 HIS A CA 1
ATOM 2916 C C . HIS A 1 355 ? -33.270 -3.844 40.875 1.00 74.06 355 HIS A C 1
ATOM 2918 O O . HIS A 1 355 ? -33.622 -3.818 42.056 1.00 74.06 355 HIS A O 1
ATOM 2924 N N . LEU A 1 356 ? -33.141 -2.736 40.140 1.00 75.06 356 LEU A N 1
ATOM 2925 C CA . LEU A 1 356 ? -33.454 -1.397 40.628 1.00 75.06 356 LEU A CA 1
ATOM 2926 C C . LEU A 1 356 ? -34.949 -1.253 40.942 1.00 75.06 356 LEU A C 1
ATOM 2928 O O . LEU A 1 356 ? -35.286 -0.802 42.033 1.00 75.06 356 LEU A O 1
ATOM 2932 N N . ASP A 1 357 ? -35.823 -1.723 40.048 1.00 79.56 357 ASP A N 1
ATOM 2933 C CA . ASP A 1 357 ? -37.280 -1.698 40.231 1.00 79.56 357 ASP A CA 1
ATOM 2934 C C . ASP A 1 357 ? -37.699 -2.461 41.489 1.00 79.56 357 ASP A C 1
ATOM 2936 O O . ASP A 1 357 ? -38.479 -1.963 42.297 1.00 79.56 357 ASP A O 1
ATOM 2940 N N . ARG A 1 358 ? -37.131 -3.654 41.717 1.00 76.69 358 ARG A N 1
ATOM 2941 C CA . ARG A 1 358 ? -37.414 -4.442 42.929 1.00 76.69 358 ARG A CA 1
ATOM 2942 C C . ARG A 1 358 ? -37.050 -3.695 44.203 1.00 76.69 358 ARG A C 1
ATOM 2944 O O . ARG A 1 358 ? -37.772 -3.799 45.188 1.00 76.69 358 ARG A O 1
ATOM 2951 N N . ILE A 1 359 ? -35.938 -2.967 44.190 1.00 72.50 359 ILE A N 1
ATOM 2952 C CA . ILE A 1 359 ? -35.493 -2.186 45.346 1.00 72.50 359 ILE A CA 1
ATOM 2953 C C . ILE A 1 359 ? -36.351 -0.938 45.528 1.00 72.50 359 ILE A C 1
ATOM 2955 O O . ILE A 1 359 ? -36.659 -0.599 46.667 1.00 72.50 359 ILE A O 1
ATOM 2959 N N . SER A 1 360 ? -36.799 -0.314 44.438 1.00 75.81 360 SER A N 1
ATOM 2960 C CA . SER A 1 360 ? -37.762 0.789 44.489 1.00 75.81 360 SER A CA 1
ATOM 2961 C C . SER A 1 360 ? -39.087 0.348 45.117 1.00 75.81 360 SER A C 1
ATOM 2963 O O . SER A 1 360 ? -39.567 0.997 46.038 1.00 75.81 360 SER A O 1
ATOM 2965 N N . ILE A 1 361 ? -39.630 -0.801 44.701 1.00 80.44 361 ILE A N 1
ATOM 2966 C CA . ILE A 1 361 ? -40.860 -1.369 45.282 1.00 80.44 361 ILE A CA 1
ATOM 2967 C C . ILE A 1 361 ? -40.666 -1.673 46.776 1.00 80.44 361 ILE A C 1
ATOM 2969 O O . ILE A 1 361 ? -41.536 -1.393 47.595 1.00 80.44 361 ILE A O 1
ATOM 2973 N N . LEU A 1 362 ? -39.508 -2.220 47.159 1.00 71.88 362 LEU A N 1
ATOM 2974 C CA . LEU A 1 362 ? -39.184 -2.487 48.565 1.00 71.88 362 LEU A CA 1
ATOM 2975 C C . LEU A 1 362 ? -39.111 -1.198 49.397 1.00 71.88 362 LEU A C 1
ATOM 2977 O O . LEU A 1 362 ? -39.497 -1.206 50.564 1.00 71.88 362 LEU A O 1
ATOM 2981 N N . ALA A 1 363 ? -38.638 -0.104 48.795 1.00 69.25 363 ALA A N 1
ATOM 2982 C CA . ALA A 1 363 ? -38.589 1.209 49.423 1.00 69.25 363 ALA A CA 1
ATOM 2983 C C . ALA A 1 363 ? -39.989 1.809 49.642 1.00 69.25 363 ALA A C 1
ATOM 2985 O O . ALA A 1 363 ? -40.202 2.435 50.673 1.00 69.25 363 ALA A O 1
ATOM 2986 N N . GLU A 1 364 ? -40.941 1.585 48.728 1.00 74.50 364 GLU A N 1
ATOM 2987 C CA . GLU A 1 364 ? -42.334 2.049 48.871 1.00 74.50 364 GLU A CA 1
ATOM 2988 C C . GLU A 1 364 ? -43.107 1.331 49.991 1.00 74.50 364 GLU A C 1
ATOM 2990 O O . GLU A 1 364 ? -43.993 1.918 50.606 1.00 74.50 364 GLU A O 1
ATOM 2995 N N . ILE A 1 365 ? -42.786 0.062 50.270 1.00 68.50 365 ILE A N 1
ATOM 2996 C CA . ILE A 1 365 ? -43.490 -0.751 51.282 1.00 68.50 365 ILE A CA 1
ATOM 2997 C C . ILE A 1 365 ? -43.031 -0.415 52.711 1.00 68.50 365 ILE A C 1
ATOM 2999 O O . ILE A 1 365 ? -43.769 -0.621 53.678 1.00 68.50 365 ILE A O 1
ATOM 3003 N N . LEU A 1 366 ? -41.807 0.085 52.870 1.00 60.88 366 LEU A N 1
ATOM 3004 C CA . LEU A 1 366 ? -41.287 0.504 54.167 1.00 60.88 366 LEU A CA 1
ATOM 3005 C C . LEU A 1 366 ? -41.927 1.843 54.566 1.00 60.88 366 LEU A C 1
ATOM 3007 O O . LEU A 1 366 ? -41.831 2.792 53.795 1.00 60.88 366 LEU A O 1
ATOM 3011 N N . PRO A 1 367 ? -42.548 1.971 55.757 1.00 55.75 367 PRO A N 1
ATOM 3012 C CA . PRO A 1 367 ? -43.058 3.256 56.213 1.00 55.75 367 PRO A CA 1
ATOM 3013 C C . PRO A 1 367 ? -41.878 4.217 56.379 1.00 55.75 367 PRO A C 1
ATOM 3015 O O . PRO A 1 367 ? -41.013 4.027 57.239 1.00 55.75 367 PRO A O 1
ATOM 3018 N N . ILE A 1 368 ? -41.813 5.212 55.497 1.00 55.50 368 ILE A N 1
ATOM 3019 C CA . ILE A 1 368 ? -40.848 6.299 55.575 1.00 55.50 368 ILE A CA 1
ATOM 3020 C C . ILE A 1 368 ? -41.489 7.383 56.437 1.00 55.50 368 ILE A C 1
ATOM 3022 O O . ILE A 1 368 ? -42.260 8.198 55.937 1.00 55.50 368 ILE A O 1
ATOM 3026 N N . ASP A 1 369 ? -41.176 7.389 57.732 1.00 47.81 369 ASP A N 1
ATOM 3027 C CA . ASP A 1 369 ? -41.398 8.576 58.557 1.00 47.81 369 ASP A CA 1
ATOM 3028 C C . ASP A 1 369 ? -40.414 9.651 58.058 1.00 47.81 369 ASP A C 1
ATOM 3030 O O . ASP A 1 369 ? -39.236 9.640 58.416 1.00 47.81 369 ASP A O 1
ATOM 3034 N N . MET A 1 370 ? -40.862 10.516 57.144 1.00 37.91 370 MET A N 1
ATOM 3035 C CA . MET A 1 370 ? -40.130 11.734 56.794 1.00 37.91 370 MET A CA 1
ATOM 3036 C C . MET A 1 370 ? -40.424 12.784 57.868 1.00 37.91 370 MET A C 1
ATOM 3038 O O . MET A 1 370 ? -41.451 13.457 57.800 1.00 37.91 370 MET A O 1
ATOM 3042 N N . GLU A 1 371 ? -39.537 12.884 58.859 1.00 32.22 371 GLU A N 1
ATOM 3043 C CA . GLU A 1 371 ? -39.345 14.110 59.649 1.00 32.22 371 GLU A CA 1
ATOM 3044 C C . GLU A 1 371 ? -38.260 14.988 59.022 1.00 32.22 371 GLU A C 1
ATOM 3046 O O . GLU A 1 371 ? -37.177 14.447 58.683 1.00 32.22 371 GLU A O 1
#